Protein AF-A0A5J4XUG1-F1 (afdb_monomer)

Secondary structure (DSSP, 8-state):
--------------------------S------------------PPP-----------------------------------------------HHHHHHHHHTS---TTS--PPPPHHHHHT-TTPEEPTTSS-EE---S-SSSS-PPPHHHHHHHHHHHHHHHHHTTTGGG--HHHHHHHHHHHIIIIIIIIIIIIIIIIIS--S---HHHHHHHHHHHHTTTSS-HHHHHHHHHHHHHSTTSTT-TT-GGG-HHHHHTGGGG-HHHHHHHHTT-GGGHHHHTSHHHHHHHHHHHHHHHHHHHHHHHHHHHHHIIIIIIIHHHHHHHHHHHHHHHHHHSS---S----

Radius of gyration: 30.28 Å; Cα contacts (8 Å, |Δi|>4): 359; chains: 1; bounding box: 123×70×62 Å

Nearest PDB structures (foldseek):
  4zyo-assembly1_A  TM=8.282E-01  e=3.457E-08  Homo sapiens
  6wf2-assembly2_B  TM=8.136E-01  e=9.500E-08  Mus musculus

pLDDT: mean 77.66, std 27.69, range [22.5, 98.81]

Solvent-accessible surface area (backbone atoms only — not comparable to full-atom values): 21446 Å² total; per-residue (Å²): 134,84,82,89,84,88,87,88,88,80,92,86,91,85,90,83,85,86,90,82,89,88,74,87,84,76,95,75,84,82,83,82,80,78,90,76,88,79,84,81,76,85,73,78,86,75,75,82,82,78,80,76,84,76,88,88,77,89,80,91,80,92,81,90,78,92,81,88,81,89,77,90,81,82,87,80,80,93,73,89,74,88,71,76,71,69,77,77,79,68,76,81,66,51,26,54,67,58,49,34,58,65,48,73,76,46,88,72,63,80,82,63,80,56,74,47,46,47,69,69,35,27,68,66,38,92,75,41,42,67,44,86,97,35,86,42,38,15,43,67,84,67,68,90,80,62,99,63,88,76,50,73,66,22,54,49,48,50,52,50,50,52,49,36,58,54,41,35,71,48,40,82,83,46,66,46,72,70,38,52,50,41,19,53,53,45,34,44,45,14,41,48,40,2,39,51,47,19,44,43,37,34,69,47,65,54,76,58,86,70,62,67,72,57,49,51,53,31,41,50,29,21,49,75,42,68,75,52,43,72,65,60,40,28,28,46,51,48,41,29,68,60,19,52,64,23,74,54,16,55,40,21,44,48,42,23,57,61,31,13,40,54,40,35,69,58,33,52,69,65,32,45,63,36,48,55,88,47,73,85,32,60,87,47,71,75,37,69,68,55,49,49,44,58,78,42,43,69,58,54,54,52,47,50,49,51,52,29,34,74,75,50,34,70,40,25,29,26,29,48,36,25,39,29,39,54,52,46,47,52,58,55,22,36,56,44,18,48,62,72,42,50,86,83,81,93,62,93,83,76,103

Structure (mmCIF, N/CA/C/O backbone):
data_AF-A0A5J4XUG1-F1
#
_entry.id   AF-A0A5J4XUG1-F1
#
loop_
_atom_site.group_PDB
_atom_site.id
_atom_site.type_symbol
_atom_site.label_atom_id
_atom_site.label_alt_id
_atom_site.label_comp_id
_atom_site.label_asym_id
_atom_site.label_entity_id
_atom_site.label_seq_id
_atom_site.pdbx_PDB_ins_code
_atom_site.Cartn_x
_atom_site.Cartn_y
_atom_site.Cartn_z
_atom_site.occupancy
_atom_site.B_iso_or_equiv
_atom_site.auth_seq_id
_atom_site.auth_comp_id
_atom_site.auth_asym_id
_atom_site.auth_atom_id
_atom_site.pdbx_PDB_model_num
ATOM 1 N N . MET A 1 1 ? 54.086 -24.904 -27.846 1.00 35.12 1 MET A N 1
ATOM 2 C CA . MET A 1 1 ? 54.558 -25.928 -26.888 1.00 35.12 1 MET A CA 1
ATOM 3 C C . MET A 1 1 ? 53.317 -26.511 -26.214 1.00 35.12 1 MET A C 1
ATOM 5 O O . MET A 1 1 ? 52.685 -25.798 -25.455 1.00 35.12 1 MET A O 1
ATOM 9 N N . ALA A 1 2 ? 52.696 -27.534 -26.816 1.00 26.41 2 ALA A N 1
ATOM 10 C CA . ALA A 1 2 ? 52.826 -28.961 -26.451 1.00 26.41 2 ALA A CA 1
ATOM 11 C C . ALA A 1 2 ? 52.398 -29.204 -24.983 1.00 26.41 2 ALA A C 1
ATOM 13 O O . ALA A 1 2 ? 53.081 -28.754 -24.078 1.00 26.41 2 ALA A O 1
ATOM 14 N N . ALA A 1 3 ? 51.159 -29.626 -24.715 1.00 25.27 3 ALA A N 1
ATOM 15 C CA . ALA A 1 3 ? 50.637 -31.002 -24.762 1.00 25.27 3 ALA A CA 1
ATOM 16 C C . ALA A 1 3 ? 50.892 -31.808 -23.465 1.00 25.27 3 ALA A C 1
ATOM 18 O O . ALA A 1 3 ? 52.029 -32.071 -23.112 1.00 25.27 3 ALA A O 1
ATOM 19 N N . TRP A 1 4 ? 49.776 -32.242 -22.857 1.00 22.50 4 TRP A N 1
ATOM 20 C CA . TRP A 1 4 ? 49.534 -33.546 -22.211 1.00 22.50 4 TRP A CA 1
ATOM 21 C C . TRP A 1 4 ? 50.393 -34.023 -21.021 1.00 22.50 4 TRP A C 1
ATOM 23 O O . TRP A 1 4 ? 51.572 -34.305 -21.173 1.00 22.50 4 TRP A O 1
ATOM 33 N N . ALA A 1 5 ? 49.718 -34.364 -19.912 1.00 27.97 5 ALA A N 1
ATOM 34 C CA . ALA A 1 5 ? 49.893 -35.660 -19.239 1.00 27.97 5 ALA A CA 1
ATOM 35 C C . ALA A 1 5 ? 48.695 -35.986 -18.323 1.00 27.97 5 ALA A C 1
ATOM 37 O O . ALA A 1 5 ? 48.434 -35.308 -17.332 1.00 27.97 5 ALA A O 1
ATOM 38 N N . LYS A 1 6 ? 47.974 -37.056 -18.677 1.00 29.12 6 LYS A N 1
ATOM 39 C CA . LYS A 1 6 ? 47.112 -37.849 -17.790 1.00 29.12 6 LYS A CA 1
ATOM 40 C C . LYS A 1 6 ? 47.989 -38.772 -16.943 1.00 29.12 6 LYS A C 1
ATOM 42 O O . LYS A 1 6 ? 48.894 -39.389 -17.498 1.00 29.12 6 LYS A O 1
ATOM 47 N N . GLN A 1 7 ? 47.592 -39.033 -15.699 1.00 29.16 7 GLN A N 1
ATOM 48 C CA . GLN A 1 7 ? 47.716 -40.380 -15.139 1.00 29.16 7 GLN A CA 1
ATOM 49 C C . GLN A 1 7 ? 46.642 -40.650 -14.081 1.00 29.16 7 GLN A C 1
ATOM 51 O O . GLN A 1 7 ? 46.374 -39.837 -13.202 1.00 29.16 7 GLN A O 1
ATOM 56 N N . SER A 1 8 ? 45.999 -41.804 -14.241 1.00 26.08 8 SER A N 1
ATOM 57 C CA . SER A 1 8 ? 45.045 -42.444 -13.336 1.00 26.08 8 SER A CA 1
ATOM 58 C C . SER A 1 8 ? 45.699 -43.703 -12.768 1.00 26.08 8 SER A C 1
ATOM 60 O O . SER A 1 8 ? 46.534 -44.273 -13.464 1.00 26.08 8 SER A O 1
ATOM 62 N N . LEU A 1 9 ? 45.274 -44.135 -11.572 1.00 26.92 9 LEU A N 1
ATOM 63 C CA . LEU A 1 9 ? 45.248 -45.501 -10.986 1.00 26.92 9 LEU A CA 1
ATOM 64 C C . LEU A 1 9 ? 45.228 -45.334 -9.448 1.00 26.92 9 LEU A C 1
ATOM 66 O O . LEU A 1 9 ? 45.868 -44.420 -8.950 1.00 26.92 9 LEU A O 1
ATOM 70 N N . VAL A 1 10 ? 44.617 -46.140 -8.579 1.00 28.27 10 VAL A N 1
ATOM 71 C CA . VAL A 1 10 ? 43.485 -47.080 -8.559 1.00 28.27 10 VAL A CA 1
ATOM 72 C C . VAL A 1 10 ? 43.281 -47.421 -7.062 1.00 28.27 10 VAL A C 1
ATOM 74 O O . VAL A 1 10 ? 44.250 -47.577 -6.330 1.00 28.27 10 VAL A O 1
ATOM 77 N N . VAL A 1 11 ? 42.012 -47.463 -6.641 1.00 27.72 11 VAL A N 1
ATOM 78 C CA . VAL A 1 11 ? 41.318 -48.241 -5.581 1.00 27.72 11 VAL A CA 1
ATOM 79 C C . VAL A 1 11 ? 42.075 -48.798 -4.353 1.00 27.72 11 VAL A C 1
ATOM 81 O O . VAL A 1 11 ? 42.955 -49.641 -4.473 1.00 27.72 11 VAL A O 1
ATOM 84 N N . GLY A 1 12 ? 41.527 -48.505 -3.160 1.00 26.77 12 GLY A N 1
ATOM 85 C CA . GLY A 1 12 ? 41.647 -49.317 -1.938 1.00 26.77 12 GLY A CA 1
ATOM 86 C C . GLY A 1 12 ? 40.628 -48.901 -0.861 1.00 26.77 12 GLY A C 1
ATOM 87 O O . GLY A 1 12 ? 40.684 -47.785 -0.360 1.00 26.77 12 GLY A O 1
ATOM 88 N N . HIS A 1 13 ? 39.664 -49.775 -0.551 1.00 28.31 13 HIS A N 1
ATOM 89 C CA . HIS A 1 13 ? 38.598 -49.611 0.455 1.00 28.31 13 HIS A CA 1
ATOM 90 C C . HIS A 1 13 ? 39.095 -49.902 1.887 1.00 28.31 13 HIS A C 1
ATOM 92 O O . HIS A 1 13 ? 39.713 -50.941 2.086 1.00 28.31 13 HIS A O 1
ATOM 98 N N . SER A 1 14 ? 38.678 -49.107 2.886 1.00 27.36 14 SER A N 1
ATOM 99 C CA . SER A 1 14 ? 38.123 -49.611 4.165 1.00 27.36 14 SER A CA 1
ATOM 100 C C . SER A 1 14 ? 37.526 -48.484 5.027 1.00 27.36 14 SER A C 1
ATOM 102 O O . SER A 1 14 ? 38.033 -47.369 5.063 1.00 27.36 14 SER A O 1
ATOM 104 N N . SER A 1 15 ? 36.436 -48.817 5.712 1.00 27.33 15 SER A N 1
ATOM 105 C CA . SER A 1 15 ? 35.495 -48.016 6.507 1.00 27.33 15 SER A CA 1
ATOM 106 C C . SER A 1 15 ? 36.054 -47.202 7.689 1.00 27.33 15 SER A C 1
ATOM 108 O O . SER A 1 15 ? 36.812 -47.734 8.493 1.00 27.33 15 SER A O 1
ATOM 110 N N . SER A 1 16 ? 35.512 -46.002 7.943 1.00 27.55 16 SER A N 1
ATOM 111 C CA . SER A 1 16 ? 34.510 -45.742 9.006 1.00 27.55 16 SER A CA 1
ATOM 112 C C . SER A 1 16 ? 34.394 -44.250 9.389 1.00 27.55 16 SER A C 1
ATOM 114 O O . SER A 1 16 ? 35.373 -43.520 9.446 1.00 27.55 16 SER A O 1
ATOM 116 N N . SER A 1 17 ? 33.145 -43.862 9.664 1.00 28.78 17 SER A N 1
ATOM 117 C CA . SER A 1 17 ? 32.630 -42.702 10.410 1.00 28.78 17 SER A CA 1
ATOM 118 C C . SER A 1 17 ? 32.880 -41.256 9.937 1.00 28.78 17 SER A C 1
ATOM 120 O O . SER A 1 17 ? 33.982 -40.726 9.981 1.00 28.78 17 SER A O 1
ATOM 122 N N . ASP A 1 18 ? 31.736 -40.604 9.712 1.00 28.16 18 ASP A N 1
ATOM 123 C CA . ASP A 1 18 ? 31.366 -39.271 10.194 1.00 28.16 18 ASP A CA 1
ATOM 124 C C . ASP A 1 18 ? 31.813 -37.990 9.453 1.00 28.16 18 ASP A C 1
ATOM 126 O O . ASP A 1 18 ? 32.901 -37.456 9.626 1.00 28.16 18 ASP A O 1
ATOM 130 N N . ARG A 1 19 ? 30.771 -37.362 8.874 1.00 27.95 19 ARG A N 1
ATOM 131 C CA . ARG A 1 19 ? 30.412 -35.934 9.013 1.00 27.95 19 ARG A CA 1
ATOM 132 C C . ARG A 1 19 ? 31.009 -34.951 7.989 1.00 27.95 19 ARG A C 1
ATOM 134 O O . ARG A 1 19 ? 32.061 -34.366 8.199 1.00 27.95 19 ARG A O 1
ATOM 141 N N . LYS A 1 20 ? 30.204 -34.611 6.976 1.00 27.64 20 LYS A N 1
ATOM 142 C CA . LYS A 1 20 ? 29.494 -33.317 6.803 1.00 27.64 20 LYS A CA 1
ATOM 143 C C . LYS A 1 20 ? 29.071 -33.163 5.337 1.00 27.64 20 LYS A C 1
ATOM 145 O O . LYS A 1 20 ? 29.888 -33.192 4.428 1.00 27.64 20 LYS A O 1
ATOM 150 N N . SER A 1 21 ? 27.768 -33.020 5.143 1.00 28.08 21 SER A N 1
ATOM 151 C CA . SER A 1 21 ? 27.085 -32.769 3.877 1.00 28.08 21 SER A CA 1
ATOM 152 C C . SER A 1 21 ? 27.237 -31.309 3.439 1.00 28.08 21 SER A C 1
ATOM 154 O O . SER A 1 21 ? 26.825 -30.415 4.179 1.00 28.08 21 SER A O 1
ATOM 156 N N . GLU A 1 22 ? 27.718 -31.074 2.221 1.00 28.19 22 GLU A N 1
ATOM 157 C CA . GLU A 1 22 ? 27.417 -29.858 1.464 1.00 28.19 22 GLU A CA 1
ATOM 158 C C . GLU A 1 22 ? 26.369 -30.206 0.403 1.00 28.19 22 GLU A C 1
ATOM 160 O O . GLU A 1 22 ? 26.617 -30.976 -0.522 1.00 28.19 22 GLU A O 1
ATOM 165 N N . THR A 1 23 ? 25.171 -29.649 0.561 1.00 28.33 23 THR A N 1
ATOM 166 C CA . THR A 1 23 ? 24.103 -29.690 -0.442 1.00 28.33 23 THR A CA 1
ATOM 167 C C . THR A 1 23 ? 23.617 -28.271 -0.677 1.00 28.33 23 THR A C 1
ATOM 169 O O . THR A 1 23 ? 23.204 -27.580 0.255 1.00 28.33 23 THR A O 1
ATOM 172 N N . PHE A 1 24 ? 23.686 -27.867 -1.944 1.00 25.23 24 PHE A N 1
ATOM 173 C CA . PHE A 1 24 ? 23.094 -26.667 -2.525 1.00 25.23 24 PHE A CA 1
ATOM 174 C C . PHE A 1 24 ? 21.647 -26.468 -2.047 1.00 25.23 24 PHE A C 1
ATOM 176 O O . PHE A 1 24 ? 20.798 -27.340 -2.230 1.00 25.23 24 PHE A O 1
ATOM 183 N N . ALA A 1 25 ? 21.359 -25.308 -1.455 1.00 24.55 25 ALA A N 1
ATOM 184 C CA . ALA A 1 25 ? 20.018 -24.935 -1.028 1.00 24.55 25 ALA A CA 1
ATOM 185 C C . ALA A 1 25 ? 19.211 -24.378 -2.212 1.00 24.55 25 ALA A C 1
ATOM 187 O O . ALA A 1 25 ? 19.436 -23.268 -2.691 1.00 24.55 25 ALA A O 1
ATOM 188 N N . THR A 1 26 ? 18.242 -25.164 -2.669 1.00 26.52 26 THR A N 1
ATOM 189 C CA . THR A 1 26 ? 17.121 -24.738 -3.509 1.00 26.52 26 THR A CA 1
ATOM 190 C C . THR A 1 26 ? 16.190 -23.796 -2.734 1.00 26.52 26 THR A C 1
ATOM 192 O O . THR A 1 26 ? 15.816 -24.083 -1.596 1.00 26.52 26 THR A O 1
ATOM 195 N N . PHE A 1 27 ? 15.777 -22.689 -3.358 1.00 28.59 27 PHE A N 1
ATOM 196 C CA . PHE A 1 27 ? 14.758 -21.771 -2.839 1.00 28.59 27 PHE A CA 1
ATOM 197 C C . PHE A 1 27 ? 13.385 -22.459 -2.789 1.00 28.59 27 PHE A C 1
ATOM 199 O O . PHE A 1 27 ? 12.734 -22.645 -3.812 1.00 28.59 27 PHE A O 1
ATOM 206 N N . GLY A 1 28 ? 12.947 -22.830 -1.587 1.00 28.77 28 GLY A N 1
ATOM 207 C CA . GLY A 1 28 ? 11.636 -23.428 -1.339 1.00 28.77 28 GLY A CA 1
ATOM 208 C C . GLY A 1 28 ? 11.508 -23.887 0.110 1.00 28.77 28 GLY A C 1
ATOM 209 O O . GLY A 1 28 ? 11.667 -25.066 0.407 1.00 28.77 28 GLY A O 1
ATOM 210 N N . GLY A 1 29 ? 11.270 -22.952 1.032 1.00 25.91 29 GLY A N 1
ATOM 211 C CA . GLY A 1 29 ? 10.976 -23.292 2.427 1.00 25.91 29 GLY A CA 1
ATOM 212 C C . GLY A 1 29 ? 9.578 -23.920 2.563 1.00 25.91 29 GLY A C 1
ATOM 213 O O . GLY A 1 29 ? 8.645 -23.445 1.912 1.00 25.91 29 GLY A O 1
ATOM 214 N N . PRO A 1 30 ? 9.399 -24.966 3.391 1.00 26.69 30 PRO A N 1
ATOM 215 C CA . PRO A 1 30 ? 8.138 -25.685 3.502 1.00 26.69 30 PRO A CA 1
ATOM 216 C C . PRO A 1 30 ? 7.098 -24.879 4.288 1.00 26.69 30 PRO A C 1
ATOM 218 O O . PRO A 1 30 ? 7.355 -24.384 5.386 1.00 26.69 30 PRO A O 1
ATOM 221 N N . VAL A 1 31 ? 5.882 -24.810 3.745 1.00 34.88 31 VAL A N 1
ATOM 222 C CA . VAL A 1 31 ? 4.690 -24.382 4.480 1.00 34.88 31 VAL A CA 1
ATOM 223 C C . VAL A 1 31 ? 4.386 -25.450 5.529 1.00 34.88 31 VAL A C 1
ATOM 225 O O . VAL A 1 31 ? 3.957 -26.558 5.202 1.00 34.88 31 VAL A O 1
ATOM 228 N N . ALA A 1 32 ? 4.621 -25.130 6.799 1.00 28.56 32 ALA A N 1
ATOM 229 C CA . ALA A 1 32 ? 4.233 -25.984 7.910 1.00 28.56 32 ALA A CA 1
ATOM 230 C C . ALA A 1 32 ? 2.699 -26.110 7.951 1.00 28.56 32 ALA A C 1
ATOM 232 O O . ALA A 1 32 ? 1.989 -25.174 8.320 1.00 28.56 32 ALA A O 1
ATOM 233 N N . ARG A 1 33 ? 2.179 -27.287 7.577 1.00 30.44 33 ARG A N 1
ATOM 234 C CA . ARG A 1 33 ? 0.806 -27.698 7.894 1.00 30.44 33 ARG A CA 1
ATOM 235 C C . ARG A 1 33 ? 0.716 -27.952 9.393 1.00 30.44 33 ARG A C 1
ATOM 237 O O . ARG A 1 33 ? 1.082 -29.023 9.864 1.00 30.44 33 ARG A O 1
ATOM 244 N N . LEU A 1 34 ? 0.176 -26.990 10.129 1.00 29.66 34 LEU A N 1
ATOM 245 C CA . LEU A 1 34 ? -0.466 -27.290 11.402 1.00 29.66 34 LEU A CA 1
ATOM 246 C C . LEU A 1 34 ? -1.826 -27.920 11.089 1.00 29.66 34 LEU A C 1
ATOM 248 O O . LEU A 1 34 ? -2.696 -27.292 10.486 1.00 29.66 34 LEU A O 1
ATOM 252 N N . GLY A 1 35 ? -1.963 -29.202 11.426 1.00 28.53 35 GLY A N 1
ATOM 253 C CA . GLY A 1 35 ? -3.202 -29.950 11.267 1.00 28.53 35 GLY A CA 1
ATOM 254 C C . GLY A 1 35 ? -4.303 -29.383 12.160 1.00 28.53 35 GLY A C 1
ATOM 255 O O . GLY A 1 35 ? -4.164 -29.351 13.379 1.00 28.53 35 GLY A O 1
ATOM 256 N N . LEU A 1 36 ? -5.412 -28.982 11.543 1.00 31.44 36 LEU A N 1
ATOM 257 C CA . LEU A 1 36 ? -6.698 -28.785 12.204 1.00 31.44 36 LEU A CA 1
ATOM 258 C C . LEU A 1 36 ? -7.765 -29.553 11.410 1.00 31.44 36 LEU A C 1
ATOM 260 O O . LEU A 1 36 ? -7.755 -29.490 10.175 1.00 31.44 36 LEU A O 1
ATOM 264 N N . PRO A 1 37 ? -8.657 -30.311 12.073 1.00 34.12 37 PRO A N 1
ATOM 265 C CA . PRO A 1 37 ? -9.628 -31.140 11.383 1.00 34.12 37 PRO A CA 1
ATOM 266 C C . PRO A 1 37 ? -10.898 -30.363 11.006 1.00 34.12 37 PRO A C 1
ATOM 268 O O . PRO A 1 37 ? -11.302 -29.410 11.666 1.00 34.12 37 PRO A O 1
ATOM 271 N N . ASN A 1 38 ? -11.556 -30.914 9.984 1.00 30.77 38 ASN A N 1
ATOM 272 C CA . ASN A 1 38 ? -12.949 -30.754 9.555 1.00 30.77 38 ASN A CA 1
ATOM 273 C C . ASN A 1 38 ? -13.291 -29.709 8.479 1.00 30.77 38 ASN A C 1
ATOM 275 O O . ASN A 1 38 ? -13.536 -28.532 8.722 1.00 30.77 38 ASN A O 1
ATOM 279 N N . ARG A 1 39 ? -13.395 -30.267 7.259 1.00 33.41 39 ARG A N 1
ATOM 280 C CA . ARG A 1 39 ? -14.369 -29.995 6.186 1.00 33.41 39 ARG A CA 1
ATOM 281 C C . ARG A 1 39 ? -15.277 -28.785 6.427 1.00 33.41 39 ARG A C 1
ATOM 283 O O . ARG A 1 39 ? -16.304 -28.879 7.094 1.00 33.41 39 ARG A O 1
ATOM 290 N N . VAL A 1 40 ? -14.962 -27.692 5.740 1.00 35.81 40 VAL A N 1
ATOM 291 C CA . VAL A 1 40 ? -15.929 -26.635 5.444 1.00 35.81 40 VAL A CA 1
ATOM 292 C C . VAL A 1 40 ? -16.957 -27.215 4.474 1.00 35.81 40 VAL A C 1
ATOM 294 O O . VAL A 1 40 ? -16.631 -27.546 3.335 1.00 35.81 40 VAL A O 1
ATOM 297 N N . GLY A 1 41 ? -18.195 -27.375 4.942 1.00 28.89 41 GLY A N 1
ATOM 298 C CA . GLY A 1 41 ? -19.333 -27.675 4.081 1.00 28.89 41 GLY A CA 1
ATOM 299 C C . GLY A 1 41 ? -19.452 -26.612 2.991 1.00 28.89 41 GLY A C 1
ATOM 300 O O . GLY A 1 41 ? -19.412 -25.412 3.273 1.00 28.89 41 GLY A O 1
ATOM 301 N N . SER A 1 42 ? -19.579 -27.057 1.743 1.00 33.12 42 SER A N 1
ATOM 302 C CA . SER A 1 42 ? -19.798 -26.204 0.582 1.00 33.12 42 SER A CA 1
ATOM 303 C C . SER A 1 42 ? -21.101 -25.421 0.753 1.00 33.12 42 SER A C 1
ATOM 305 O O . SER A 1 42 ? -22.186 -25.928 0.466 1.00 33.12 42 SER A O 1
ATOM 307 N N . ARG A 1 43 ? -21.021 -24.172 1.219 1.00 39.97 43 ARG A N 1
ATOM 308 C CA . ARG A 1 43 ? -22.112 -23.221 1.002 1.00 39.97 43 ARG A CA 1
ATOM 309 C C . ARG A 1 43 ? -22.037 -22.783 -0.452 1.00 39.97 43 ARG A C 1
ATOM 311 O O . ARG A 1 43 ? -20.997 -22.311 -0.905 1.00 39.97 43 ARG A O 1
ATOM 318 N N . ALA A 1 44 ? -23.128 -23.013 -1.175 1.00 38.34 44 ALA A N 1
ATOM 319 C CA . ALA A 1 44 ? -23.269 -22.676 -2.579 1.00 38.34 44 ALA A CA 1
ATOM 320 C C . ALA A 1 44 ? -22.885 -21.210 -2.834 1.00 38.34 44 ALA A C 1
ATOM 322 O O . ALA A 1 44 ? -23.336 -20.307 -2.126 1.00 38.34 44 ALA A O 1
ATOM 323 N N . CYS A 1 45 ? -22.064 -20.981 -3.861 1.00 39.81 45 CYS A N 1
ATOM 324 C CA . CYS A 1 45 ? -21.839 -19.656 -4.419 1.00 39.81 45 CYS A CA 1
ATOM 325 C C . CYS A 1 45 ? -23.170 -19.112 -4.928 1.00 39.81 45 CYS A C 1
ATOM 327 O O . CYS A 1 45 ? -23.634 -19.518 -5.991 1.00 39.81 45 CYS A O 1
ATOM 329 N N . GLN A 1 46 ? -23.793 -18.200 -4.186 1.00 35.44 46 GLN A N 1
ATOM 330 C CA . GLN A 1 46 ? -24.882 -17.424 -4.754 1.00 35.44 46 GLN A CA 1
ATOM 331 C C . GLN A 1 46 ? -24.282 -16.389 -5.715 1.00 35.44 46 GLN A C 1
ATOM 333 O O . GLN A 1 46 ? -23.445 -15.586 -5.288 1.00 35.44 46 GLN A O 1
ATOM 338 N N . PRO A 1 47 ? -24.656 -16.398 -7.006 1.00 35.06 47 PRO A N 1
ATOM 339 C CA . PRO A 1 47 ? -24.296 -15.314 -7.903 1.00 35.06 47 PRO A CA 1
ATOM 340 C C . PRO A 1 47 ? -24.925 -14.018 -7.383 1.00 35.06 47 PRO A C 1
ATOM 342 O O . PRO A 1 47 ? -26.053 -14.015 -6.889 1.00 35.06 47 PRO A O 1
ATOM 345 N N . SER A 1 48 ? -24.183 -12.916 -7.480 1.00 40.47 48 SER A N 1
ATOM 346 C CA . SER A 1 48 ? -24.681 -11.589 -7.132 1.00 40.47 48 SER A CA 1
ATOM 347 C C . SER A 1 48 ? -25.980 -11.308 -7.892 1.00 40.47 48 SER A C 1
ATOM 349 O O . SER A 1 48 ? -26.015 -11.339 -9.125 1.00 40.47 48 SER A O 1
ATOM 351 N N . LEU A 1 49 ? -27.065 -11.054 -7.155 1.00 32.69 49 LEU A N 1
ATOM 352 C CA . LEU A 1 49 ? -28.324 -10.604 -7.739 1.00 32.69 49 LEU A CA 1
ATOM 353 C C . LEU A 1 49 ? -28.050 -9.309 -8.516 1.00 32.69 49 LEU A C 1
ATOM 355 O O . LEU A 1 49 ? -27.748 -8.268 -7.931 1.00 32.69 49 LEU A O 1
ATOM 359 N N . ARG A 1 50 ? -28.151 -9.368 -9.848 1.00 36.06 50 ARG A N 1
ATOM 360 C CA . ARG A 1 50 ? -28.248 -8.172 -10.686 1.00 36.06 50 ARG A CA 1
ATOM 361 C C . ARG A 1 50 ? -29.584 -7.505 -10.373 1.00 36.06 50 ARG A C 1
ATOM 363 O O . ARG A 1 50 ? -30.620 -7.955 -10.857 1.00 36.06 50 ARG A O 1
ATOM 370 N N . LEU A 1 51 ? -29.567 -6.432 -9.589 1.00 29.52 51 LEU A N 1
ATOM 371 C CA . LEU A 1 51 ? -30.690 -5.502 -9.523 1.00 29.52 51 LEU A CA 1
ATOM 372 C C . LEU A 1 51 ? -30.830 -4.845 -10.904 1.00 29.52 51 LEU A C 1
ATOM 374 O O . LEU A 1 51 ? -30.038 -3.983 -11.281 1.00 29.52 51 LEU A O 1
ATOM 378 N N . LYS A 1 52 ? -31.808 -5.304 -11.692 1.00 28.34 52 LYS A N 1
ATOM 379 C CA . LYS A 1 52 ? -32.290 -4.563 -12.860 1.00 28.34 52 LYS A CA 1
ATOM 380 C C . LYS A 1 52 ? -32.987 -3.312 -12.333 1.00 28.34 52 LYS A C 1
ATOM 382 O O . LYS A 1 52 ? -34.027 -3.416 -11.691 1.00 28.34 52 LYS A O 1
ATOM 387 N N . VAL A 1 53 ? -32.401 -2.149 -12.594 1.00 31.22 53 VAL A N 1
ATOM 388 C CA . VAL A 1 53 ? -33.077 -0.860 -12.434 1.00 31.22 53 VAL A CA 1
ATOM 389 C C . VAL A 1 53 ? -34.221 -0.840 -13.447 1.00 31.22 53 VAL A C 1
ATOM 391 O O . VAL A 1 53 ? -33.976 -0.886 -14.650 1.00 31.22 53 VAL A O 1
ATOM 394 N N . ALA A 1 54 ? -35.460 -0.873 -12.961 1.00 30.45 54 ALA A N 1
ATOM 395 C CA . ALA A 1 54 ? -36.639 -0.672 -13.788 1.00 30.45 54 ALA A CA 1
ATOM 396 C C . ALA A 1 54 ? -36.869 0.835 -13.961 1.00 30.45 54 ALA A C 1
ATOM 398 O O . ALA A 1 54 ? -36.914 1.578 -12.980 1.00 30.45 54 ALA A O 1
ATOM 399 N N . ASP A 1 55 ? -36.989 1.255 -15.218 1.00 30.95 55 ASP A N 1
ATOM 400 C CA . ASP A 1 55 ? -37.389 2.594 -15.643 1.00 30.95 55 ASP A CA 1
ATOM 401 C C . ASP A 1 55 ? -38.739 2.986 -15.026 1.00 30.95 55 ASP A C 1
ATOM 403 O O . ASP A 1 55 ? -39.746 2.306 -15.223 1.00 30.95 55 ASP A O 1
ATOM 407 N N . LEU A 1 56 ? -38.779 4.126 -14.334 1.00 31.31 56 LEU A N 1
ATOM 408 C CA . LEU A 1 56 ? -40.015 4.827 -13.992 1.00 31.31 56 LEU A CA 1
ATOM 409 C C . LEU A 1 56 ? -40.035 6.163 -14.737 1.00 31.31 56 LEU A C 1
ATOM 411 O O . LEU A 1 56 ? -39.472 7.162 -14.289 1.00 31.31 56 LEU A O 1
ATOM 415 N N . ARG A 1 57 ? -40.717 6.180 -15.885 1.00 29.47 57 ARG A N 1
ATOM 416 C CA . ARG A 1 57 ? -41.201 7.401 -16.538 1.00 29.47 57 ARG A CA 1
ATOM 417 C C . ARG A 1 57 ? -42.697 7.280 -16.817 1.00 29.47 57 ARG A C 1
ATOM 419 O O . ARG A 1 57 ? -43.130 6.318 -17.440 1.00 29.47 57 ARG A O 1
ATOM 426 N N . THR A 1 58 ? -43.419 8.345 -16.446 1.00 30.61 58 THR A N 1
ATOM 427 C CA . THR A 1 58 ? -44.824 8.694 -16.774 1.00 30.61 58 THR A CA 1
ATOM 428 C C . THR A 1 58 ? -45.889 7.793 -16.121 1.00 30.61 58 THR A C 1
ATOM 430 O O . THR A 1 58 ? -45.692 6.599 -15.993 1.00 30.61 58 THR A O 1
ATOM 433 N N . CYS A 1 59 ? -47.028 8.267 -15.606 1.00 26.81 59 CYS A N 1
ATOM 434 C CA . CYS A 1 59 ? -47.896 9.355 -16.045 1.00 26.81 59 CYS A CA 1
ATOM 435 C C . CYS A 1 59 ? -48.767 9.858 -14.870 1.00 26.81 59 CYS A C 1
ATOM 437 O O . CYS A 1 59 ? -49.077 9.099 -13.952 1.00 26.81 59 CYS A O 1
ATOM 439 N N . GLY A 1 60 ? -49.170 11.130 -14.898 1.00 31.16 60 GLY A N 1
ATOM 440 C CA . GLY A 1 60 ? -50.081 11.709 -13.911 1.00 31.16 60 GLY A CA 1
ATOM 441 C C . GLY A 1 60 ? -51.538 11.294 -14.126 1.00 31.16 60 GLY A C 1
ATOM 442 O O . GLY A 1 60 ? -51.982 11.140 -15.258 1.00 31.16 60 GLY A O 1
ATOM 443 N N . ALA A 1 61 ? -52.302 11.199 -13.038 1.00 30.38 61 ALA A N 1
ATOM 444 C CA . ALA A 1 61 ? -53.751 11.364 -13.063 1.00 30.38 61 ALA A CA 1
ATOM 445 C C . ALA A 1 61 ? -54.250 11.801 -11.681 1.00 30.38 61 ALA A C 1
ATOM 447 O O . ALA A 1 61 ? -54.022 11.156 -10.661 1.00 30.38 61 ALA A O 1
ATOM 448 N N . ARG A 1 62 ? -54.923 12.948 -11.682 1.00 32.50 62 ARG A N 1
ATOM 449 C CA . ARG A 1 62 ? -55.614 13.582 -10.564 1.00 32.50 62 ARG A CA 1
ATOM 450 C C . ARG A 1 62 ? -57.005 12.945 -10.471 1.00 32.50 62 ARG A C 1
ATOM 452 O O . ARG A 1 62 ? -57.754 13.033 -11.437 1.00 32.50 62 ARG A O 1
ATOM 459 N N . VAL A 1 63 ? -57.369 12.350 -9.334 1.00 33.31 63 VAL A N 1
ATOM 460 C CA . VAL A 1 63 ? -58.767 11.991 -9.035 1.00 33.31 63 VAL A CA 1
ATOM 461 C C . VAL A 1 63 ? -59.123 12.502 -7.645 1.00 33.31 63 VAL A C 1
ATOM 463 O O . VAL A 1 63 ? -58.605 12.059 -6.626 1.00 33.31 63 VAL A O 1
ATOM 466 N N . THR A 1 64 ? -60.009 13.487 -7.643 1.00 34.78 64 THR A N 1
ATOM 467 C CA . THR A 1 64 ? -60.710 14.048 -6.496 1.00 34.78 64 THR A CA 1
ATOM 468 C C . THR A 1 64 ? -61.811 13.096 -6.038 1.00 34.78 64 THR A C 1
ATOM 470 O O . THR A 1 64 ? -62.667 12.733 -6.837 1.00 34.78 64 THR A O 1
ATOM 473 N N . ARG A 1 65 ? -61.886 12.784 -4.739 1.00 28.72 65 ARG A N 1
ATOM 474 C CA . ARG A 1 65 ? -63.164 12.488 -4.067 1.00 28.72 65 ARG A CA 1
ATOM 475 C C . ARG A 1 65 ? -63.132 12.984 -2.622 1.00 28.72 65 ARG A C 1
ATOM 477 O O . ARG A 1 65 ? -62.407 12.463 -1.785 1.00 28.72 65 ARG A O 1
ATOM 484 N N . ARG A 1 66 ? -63.945 14.013 -2.365 1.00 30.25 66 ARG A N 1
ATOM 485 C CA . ARG A 1 66 ? -64.415 14.416 -1.035 1.00 30.25 66 ARG A CA 1
ATOM 486 C C . ARG A 1 66 ? -65.340 13.327 -0.496 1.00 30.25 66 ARG A C 1
ATOM 488 O O . ARG A 1 66 ? -66.288 12.963 -1.184 1.00 30.25 66 ARG A O 1
ATOM 495 N N . VAL A 1 67 ? -65.145 12.938 0.758 1.00 32.25 67 VAL A N 1
ATOM 496 C CA . VAL A 1 67 ? -66.242 12.523 1.637 1.00 32.25 67 VAL A CA 1
ATOM 497 C C . VAL A 1 67 ? -66.070 13.294 2.939 1.00 32.25 67 VAL A C 1
ATOM 499 O O . VAL A 1 67 ? -65.029 13.233 3.584 1.00 32.25 67 VAL A O 1
ATOM 502 N N . SER A 1 68 ? -67.084 14.096 3.243 1.00 31.02 68 SER A N 1
ATOM 503 C CA . SER A 1 68 ? -67.224 14.884 4.460 1.00 31.02 68 SER A CA 1
ATOM 504 C C . SER A 1 68 ? -67.964 14.034 5.484 1.00 31.02 68 SER A C 1
ATOM 506 O O . SER A 1 68 ? -69.005 13.481 5.143 1.00 31.02 68 SER A O 1
ATOM 508 N N . LEU A 1 69 ? -67.476 13.966 6.721 1.00 33.56 69 LEU A N 1
ATOM 509 C CA . LEU A 1 69 ? -68.282 13.578 7.878 1.00 33.56 69 LEU A CA 1
ATOM 510 C C . LEU A 1 69 ? -67.748 14.307 9.111 1.00 33.56 69 LEU A C 1
ATOM 512 O O . LEU A 1 69 ? -66.720 13.973 9.690 1.00 33.56 69 LEU A O 1
ATOM 516 N N . THR A 1 70 ? -68.465 15.369 9.447 1.00 35.06 70 THR A N 1
ATOM 517 C CA . THR A 1 70 ? -68.358 16.164 10.663 1.00 35.06 70 THR A CA 1
ATOM 518 C C . THR A 1 70 ? -68.892 15.350 11.839 1.00 35.06 70 THR A C 1
ATOM 520 O O . THR A 1 70 ? -70.032 14.888 11.800 1.00 35.06 70 THR A O 1
ATOM 523 N N . ARG A 1 71 ? -68.123 15.243 12.925 1.00 31.05 71 ARG A N 1
ATOM 524 C CA . ARG A 1 71 ? -68.683 15.060 14.270 1.00 31.05 71 ARG A CA 1
ATOM 525 C C . ARG A 1 71 ? -67.728 15.658 15.300 1.00 31.05 71 ARG A C 1
ATOM 527 O O . ARG A 1 71 ? -66.625 15.165 15.496 1.00 31.05 71 ARG A O 1
ATOM 534 N N . ALA A 1 72 ? -68.153 16.768 15.894 1.00 41.56 72 ALA A N 1
ATOM 535 C CA . ALA A 1 72 ? -67.534 17.375 17.064 1.00 41.56 72 ALA A CA 1
ATOM 536 C C . ALA A 1 72 ? -67.780 16.495 18.298 1.00 41.56 72 ALA A C 1
ATOM 538 O O . ALA A 1 72 ? -68.864 15.925 18.378 1.00 41.56 72 ALA A O 1
ATOM 539 N N . ILE A 1 73 ? -66.826 16.439 19.237 1.00 33.28 73 ILE A N 1
ATOM 540 C CA . ILE A 1 73 ? -67.030 16.311 20.694 1.00 33.28 73 ILE A CA 1
ATOM 541 C C . ILE A 1 73 ? -65.707 16.679 21.406 1.00 33.28 73 ILE A C 1
ATOM 543 O O . ILE A 1 73 ? -64.666 16.099 21.124 1.00 33.28 73 ILE A O 1
ATOM 547 N N . ALA A 1 74 ? -65.824 17.684 22.282 1.00 31.08 74 ALA A N 1
ATOM 548 C CA . ALA A 1 74 ? -65.084 18.020 23.506 1.00 31.08 74 ALA A CA 1
ATOM 549 C C . ALA A 1 74 ? -63.561 17.781 23.620 1.00 31.08 74 ALA A C 1
ATOM 551 O O . ALA A 1 74 ? -63.065 16.659 23.593 1.00 31.08 74 ALA A O 1
ATOM 552 N N . ALA A 1 75 ? -62.848 18.872 23.916 1.00 40.81 75 ALA A N 1
ATOM 553 C CA . ALA A 1 75 ? -61.522 18.854 24.527 1.00 40.81 75 ALA A CA 1
ATOM 554 C C . ALA A 1 75 ? -61.600 18.361 25.985 1.00 40.81 75 ALA A C 1
ATOM 556 O O . ALA A 1 75 ? -62.497 18.812 26.702 1.00 40.81 75 ALA A O 1
ATOM 557 N N . PRO A 1 76 ? -60.658 17.527 26.457 1.00 36.16 76 PRO A N 1
ATOM 558 C CA . PRO A 1 76 ? -60.408 17.375 27.876 1.00 36.16 76 PRO A CA 1
ATOM 559 C C . PRO A 1 76 ? -59.201 18.206 28.329 1.00 36.16 76 PRO A C 1
ATOM 561 O O . PRO A 1 76 ? -58.183 18.323 27.647 1.00 36.16 76 PRO A O 1
ATOM 564 N N . GLU A 1 77 ? -59.408 18.792 29.502 1.00 31.00 77 GLU A N 1
ATOM 565 C CA . GLU A 1 77 ? -58.493 19.432 30.439 1.00 31.00 77 GLU A CA 1
ATOM 566 C C . GLU A 1 77 ? -57.023 19.002 30.411 1.00 31.00 77 GLU A C 1
ATOM 568 O O . GLU A 1 77 ? -56.662 17.828 30.363 1.00 31.00 77 GLU A O 1
ATOM 573 N N . VAL A 1 78 ? -56.182 20.023 30.575 1.00 42.28 78 VAL A N 1
ATOM 574 C CA . VAL A 1 78 ? -54.773 19.943 30.948 1.00 42.28 78 VAL A CA 1
ATOM 575 C C . VAL A 1 78 ? -54.672 19.366 32.362 1.00 42.28 78 VAL A C 1
ATOM 577 O O . VAL A 1 78 ? -54.859 20.080 33.344 1.00 42.28 78 VAL A O 1
ATOM 580 N N . LEU A 1 79 ? -54.354 18.077 32.465 1.00 32.47 79 LEU A N 1
ATOM 581 C CA . LEU A 1 79 ? -53.845 17.461 33.687 1.00 32.47 79 LEU A CA 1
ATOM 582 C C . LEU A 1 79 ? -52.328 17.339 33.554 1.00 32.47 79 LEU A C 1
ATOM 584 O O . LEU A 1 79 ? -51.808 16.711 32.633 1.00 32.47 79 LEU A O 1
ATOM 588 N N . GLY A 1 80 ? -51.631 18.047 34.439 1.00 43.81 80 GLY A N 1
ATOM 589 C CA . GLY A 1 80 ? -50.183 18.043 34.511 1.00 43.81 80 GLY A CA 1
ATOM 590 C C . GLY A 1 80 ? -49.674 16.695 34.993 1.00 43.81 80 GLY A C 1
ATOM 591 O O . GLY A 1 80 ? -49.820 16.375 36.166 1.00 43.81 80 GLY A O 1
ATOM 592 N N . ASP A 1 81 ? -49.003 15.973 34.105 1.00 31.89 81 ASP A N 1
ATOM 593 C CA . ASP A 1 81 ? -48.096 14.901 34.481 1.00 31.89 81 ASP A CA 1
ATOM 594 C C . ASP A 1 81 ? -46.667 15.395 34.274 1.00 31.89 81 ASP A C 1
ATOM 596 O O . ASP A 1 81 ? -46.113 15.400 33.172 1.00 31.89 81 ASP A O 1
ATOM 600 N N . THR A 1 82 ? -46.046 15.817 35.375 1.00 37.78 82 THR A N 1
ATOM 601 C CA . THR A 1 82 ? -44.592 15.880 35.508 1.00 37.78 82 THR A CA 1
ATOM 602 C C . THR A 1 82 ? -44.044 14.454 35.496 1.00 37.78 82 THR A C 1
ATOM 604 O O . THR A 1 82 ? -43.613 13.923 36.519 1.00 37.78 82 THR A O 1
ATOM 607 N N . ALA A 1 83 ? -44.066 13.810 34.332 1.00 34.72 83 ALA A N 1
ATOM 608 C CA . ALA A 1 83 ? -43.237 12.649 34.080 1.00 34.72 83 ALA A CA 1
ATOM 609 C C . ALA A 1 83 ? -41.806 13.166 33.916 1.00 34.72 83 ALA A C 1
ATOM 611 O O . ALA A 1 83 ? -41.387 13.582 32.836 1.00 34.72 83 ALA A O 1
ATOM 612 N N . PHE A 1 84 ? -41.073 13.190 35.028 1.00 36.00 84 PHE A N 1
ATOM 613 C CA . PHE A 1 84 ? -39.622 13.290 35.035 1.00 36.00 84 PHE A CA 1
ATOM 614 C C . PHE A 1 84 ? -39.115 12.099 34.213 1.00 36.00 84 PHE A C 1
ATOM 616 O O . PHE A 1 84 ? -39.014 10.980 34.715 1.00 36.00 84 PHE A O 1
ATOM 623 N N . GLN A 1 85 ? -38.899 12.306 32.912 1.00 34.06 85 GLN A N 1
ATOM 624 C CA . GLN A 1 85 ? -38.181 11.350 32.087 1.00 34.06 85 GLN A CA 1
ATOM 625 C C . GLN A 1 85 ? -36.829 11.174 32.768 1.00 34.06 85 GLN A C 1
ATOM 627 O O . GLN A 1 85 ? -36.030 12.112 32.823 1.00 34.06 85 GLN A O 1
ATOM 632 N N . SER A 1 86 ? -36.594 9.990 33.343 1.00 35.09 86 SER A N 1
ATOM 633 C CA . SER A 1 86 ? -35.240 9.628 33.734 1.00 35.09 86 SER A CA 1
ATOM 634 C C . SER A 1 86 ? -34.375 9.832 32.491 1.00 35.09 86 SER A C 1
ATOM 636 O O . SER A 1 86 ? -34.828 9.500 31.386 1.00 35.09 86 SER A O 1
ATOM 638 N N . PRO A 1 87 ? -33.163 10.395 32.612 1.00 38.06 87 PRO A N 1
ATOM 639 C CA . PRO A 1 87 ? -32.278 10.461 31.466 1.00 38.06 87 PRO A CA 1
ATOM 640 C C . PRO A 1 87 ? -32.158 9.031 30.942 1.00 38.06 87 PRO A C 1
ATOM 642 O O . PRO A 1 87 ? -31.851 8.127 31.722 1.00 38.06 87 PRO A O 1
ATOM 645 N N . CYS A 1 88 ? -32.467 8.796 29.664 1.00 38.94 88 CYS A N 1
ATOM 646 C CA . CYS A 1 88 ? -32.013 7.578 29.011 1.00 38.94 88 CYS A CA 1
ATOM 647 C C . CYS A 1 88 ? -30.514 7.517 29.279 1.00 38.94 88 CYS A C 1
ATOM 649 O O . CYS A 1 88 ? -29.782 8.384 28.800 1.00 38.94 88 CYS A O 1
ATOM 651 N N . GLU A 1 89 ? -30.094 6.565 30.109 1.00 40.31 89 GLU A N 1
ATOM 652 C CA . GLU A 1 89 ? -28.703 6.323 30.444 1.00 40.31 89 GLU A CA 1
ATOM 653 C C . GLU A 1 89 ? -28.002 6.043 29.111 1.00 40.31 89 GLU A C 1
ATOM 655 O O . GLU A 1 89 ? -28.146 4.974 28.516 1.00 40.31 89 GLU A O 1
ATOM 660 N N . GLN A 1 90 ? -27.370 7.076 28.546 1.00 46.00 90 GLN A N 1
ATOM 661 C CA . GLN A 1 90 ? -26.593 6.930 27.327 1.00 46.00 90 GLN A CA 1
ATOM 662 C C . GLN A 1 90 ? -25.528 5.885 27.655 1.00 46.00 90 GLN A C 1
ATOM 664 O O . GLN A 1 90 ? -24.852 6.051 28.676 1.00 46.00 90 GLN A O 1
ATOM 669 N N . PRO A 1 91 ? -25.383 4.808 26.858 1.00 57.03 91 PRO A N 1
ATOM 670 C CA . PRO A 1 91 ? -24.370 3.800 27.120 1.00 57.03 91 PRO A CA 1
ATOM 671 C C . PRO A 1 91 ? -23.037 4.511 27.323 1.00 57.03 91 PRO A C 1
ATOM 673 O O . PRO A 1 91 ? -22.614 5.272 26.450 1.00 57.03 91 PRO A O 1
ATOM 676 N N . GLN A 1 92 ? -22.417 4.328 28.489 1.00 61.28 92 GLN A N 1
ATOM 677 C CA . GLN A 1 92 ? -21.180 5.019 28.825 1.00 61.28 92 GLN A CA 1
ATOM 678 C C . GLN A 1 92 ? -20.156 4.745 27.721 1.00 61.28 92 GLN A C 1
ATOM 680 O O . GLN A 1 92 ? -19.743 3.603 27.505 1.00 61.28 92 GLN A O 1
ATO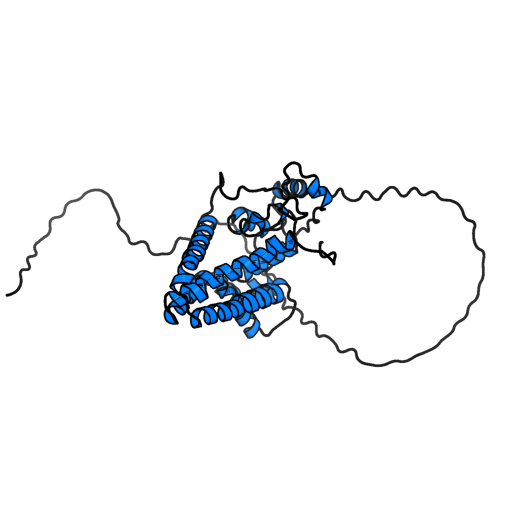M 685 N N . GLN A 1 93 ? -19.807 5.787 26.966 1.00 76.56 93 GLN A N 1
ATOM 686 C CA . GLN A 1 93 ? -18.993 5.636 25.770 1.00 76.56 93 GLN A CA 1
ATOM 687 C C . GLN A 1 93 ? -17.556 5.343 26.192 1.00 76.56 93 GLN A C 1
ATOM 689 O O . GLN A 1 93 ? -16.818 6.231 26.614 1.00 76.56 93 GLN A O 1
ATOM 694 N N . LEU A 1 94 ? -17.196 4.062 26.135 1.00 87.38 94 LEU A N 1
ATOM 695 C CA . LEU A 1 94 ? -15.882 3.576 26.529 1.00 87.38 94 LEU A CA 1
ATOM 696 C C . LEU A 1 94 ? -14.791 4.222 25.675 1.00 87.38 94 LEU A C 1
ATOM 698 O O . LEU A 1 94 ? -14.936 4.359 24.455 1.00 87.38 94 LEU A O 1
ATOM 702 N N . SER A 1 95 ? -13.678 4.552 26.322 1.00 90.56 95 SER A N 1
ATOM 703 C CA . SER A 1 95 ? -12.467 5.002 25.645 1.00 90.56 95 SER A CA 1
ATOM 704 C C . SER A 1 95 ? -11.838 3.864 24.828 1.00 90.56 95 SER A C 1
ATOM 706 O O . SER A 1 95 ? -12.143 2.681 25.030 1.00 90.56 95 SER A O 1
ATOM 708 N N . TYR A 1 96 ? -10.931 4.188 23.905 1.00 93.06 96 TYR A N 1
ATOM 709 C CA . TYR A 1 96 ? -10.294 3.183 23.050 1.00 93.06 96 TYR A CA 1
ATOM 710 C C . TYR A 1 96 ? -9.532 2.136 23.857 1.00 93.06 96 TYR A C 1
ATOM 712 O O . TYR A 1 96 ? -9.645 0.944 23.576 1.00 93.06 96 TYR A O 1
ATOM 720 N N . SER A 1 97 ? -8.796 2.544 24.894 1.00 92.50 97 SER A N 1
ATOM 721 C CA . SER A 1 97 ? -8.080 1.607 25.762 1.00 92.50 97 SER A CA 1
ATOM 722 C C . SER A 1 97 ? -9.030 0.673 26.496 1.00 92.50 97 SER A C 1
ATOM 724 O O . SER A 1 97 ? -8.764 -0.525 26.566 1.00 92.50 97 SER A O 1
ATOM 726 N N . GLN A 1 98 ? -10.144 1.190 27.018 1.00 91.94 98 GLN A N 1
ATOM 727 C CA . GLN A 1 98 ? -11.138 0.376 27.716 1.00 91.94 98 GLN A CA 1
ATOM 728 C C . GLN A 1 98 ? -11.756 -0.664 26.778 1.00 91.94 98 GLN A C 1
ATOM 730 O O . GLN A 1 98 ? -11.793 -1.849 27.117 1.00 91.94 98 GLN A O 1
ATOM 735 N N . GLN A 1 99 ? -12.164 -0.244 25.575 1.00 93.25 99 GLN A N 1
ATOM 736 C CA . GLN A 1 99 ? -12.665 -1.159 24.550 1.00 93.25 99 GLN A CA 1
ATOM 737 C C . GLN A 1 99 ? -11.603 -2.199 24.162 1.00 93.25 99 GLN A C 1
ATOM 739 O O . GLN A 1 99 ? -11.899 -3.392 24.098 1.00 93.25 99 GLN A O 1
ATOM 744 N N . TYR A 1 100 ? -10.351 -1.773 23.965 1.00 93.88 100 TYR A N 1
ATOM 745 C CA . TYR A 1 100 ? -9.232 -2.654 23.633 1.00 93.88 100 TYR A CA 1
ATOM 746 C C . TYR A 1 100 ? -9.037 -3.730 24.708 1.00 93.88 100 TYR A C 1
ATOM 748 O O . TYR A 1 100 ? -9.001 -4.920 24.402 1.00 93.88 100 TYR A O 1
ATOM 756 N N . HIS A 1 101 ? -8.969 -3.342 25.983 1.00 92.19 101 HIS A N 1
ATOM 757 C CA . HIS A 1 101 ? -8.787 -4.299 27.073 1.00 92.19 101 HIS A CA 1
ATOM 758 C C . HIS A 1 101 ? -9.950 -5.291 27.176 1.00 92.19 101 HIS A C 1
ATOM 760 O O . HIS A 1 101 ? -9.706 -6.472 27.399 1.00 92.19 101 HIS A O 1
ATOM 766 N N . GLN A 1 102 ? -11.194 -4.856 26.960 1.00 92.88 102 GLN A N 1
ATOM 767 C CA . GLN A 1 102 ? -12.351 -5.757 26.978 1.00 92.88 102 GLN A CA 1
ATOM 768 C C . GLN A 1 102 ? -12.351 -6.751 25.807 1.00 92.88 102 GLN A C 1
ATOM 770 O O . GLN A 1 102 ? -12.680 -7.924 25.995 1.00 92.88 102 GLN A O 1
ATOM 775 N N . LEU A 1 103 ? -11.984 -6.296 24.605 1.00 93.31 103 LEU A N 1
ATOM 776 C CA . LEU A 1 103 ? -12.009 -7.113 23.390 1.00 93.31 103 LEU A CA 1
ATOM 777 C C . LEU A 1 103 ? -10.874 -8.142 23.369 1.00 93.31 103 LEU A C 1
ATOM 779 O O . LEU A 1 103 ? -11.120 -9.324 23.143 1.00 93.31 103 LEU A O 1
ATOM 783 N N . PHE A 1 104 ? -9.642 -7.718 23.657 1.00 93.00 104 PHE A N 1
ATOM 784 C CA . PHE A 1 104 ? -8.444 -8.555 23.501 1.00 93.00 104 PHE A CA 1
ATOM 785 C C . PHE A 1 104 ? -8.201 -9.539 24.662 1.00 93.00 104 PHE A C 1
ATOM 787 O O . PHE A 1 104 ? -7.250 -10.317 24.619 1.00 93.00 104 PHE A O 1
ATOM 794 N N . GLN A 1 105 ? -9.065 -9.555 25.683 1.00 91.88 105 GLN A N 1
ATOM 795 C CA . GLN A 1 105 ? -9.073 -10.590 26.729 1.00 91.88 105 GLN A CA 1
ATOM 796 C C . GLN A 1 105 ? -9.704 -11.915 26.269 1.00 91.88 105 GLN A C 1
ATOM 798 O O . GLN A 1 105 ? -9.570 -12.931 26.951 1.00 91.88 105 GLN A O 1
ATOM 803 N N . LYS A 1 106 ? -10.422 -11.915 25.142 1.00 90.88 106 LYS A N 1
ATOM 804 C CA . LYS A 1 106 ? -11.162 -13.070 24.617 1.00 90.88 106 LYS A CA 1
ATOM 805 C C . LYS A 1 106 ? -10.830 -13.271 23.133 1.00 90.88 106 LYS A C 1
ATOM 807 O O . LYS A 1 106 ? -10.301 -12.358 22.500 1.00 90.88 106 LYS A O 1
ATOM 812 N N . PRO A 1 107 ? -11.131 -14.446 22.548 1.00 89.19 107 PRO A N 1
ATOM 813 C CA . PRO A 1 107 ? -11.067 -14.609 21.099 1.00 89.19 107 PRO A CA 1
ATOM 814 C C . PRO A 1 107 ? -11.907 -13.533 20.398 1.00 89.19 107 PRO A C 1
ATOM 816 O O . PRO A 1 107 ? -13.069 -13.328 20.750 1.00 89.19 107 PRO A O 1
ATOM 819 N N . LEU A 1 108 ? -11.308 -12.841 19.426 1.00 90.62 108 LEU A N 1
ATOM 820 C CA . LEU A 1 108 ? -11.954 -11.727 18.737 1.00 90.62 108 LEU A CA 1
ATOM 821 C C . LEU A 1 108 ? -13.067 -12.228 17.811 1.00 90.62 108 LEU A C 1
ATOM 823 O O . LEU A 1 108 ? -12.832 -13.064 16.938 1.00 90.62 108 LEU A O 1
ATOM 827 N N . ASP A 1 109 ? -14.262 -11.660 17.959 1.00 89.50 109 ASP A N 1
ATOM 828 C CA . ASP A 1 109 ? -15.329 -11.771 16.966 1.00 89.50 109 ASP A CA 1
ATOM 829 C C . ASP A 1 109 ? -15.267 -10.566 16.023 1.00 89.50 109 ASP A C 1
ATOM 831 O O . ASP A 1 109 ? -15.867 -9.520 16.269 1.00 89.50 109 ASP A O 1
ATOM 835 N N . THR A 1 110 ? -14.528 -10.717 14.924 1.00 87.69 110 THR A N 1
ATOM 836 C CA . THR A 1 110 ? -14.294 -9.638 13.951 1.00 87.69 110 THR A CA 1
ATOM 837 C C . THR A 1 110 ? -15.545 -9.242 13.164 1.00 87.69 110 THR A C 1
ATOM 839 O O . THR A 1 110 ? -15.497 -8.289 12.390 1.00 87.69 110 THR A O 1
ATOM 842 N N . LYS A 1 111 ? -16.676 -9.942 13.324 1.00 87.75 111 LYS A N 1
ATOM 843 C CA . LYS A 1 111 ? -17.947 -9.588 12.668 1.00 87.75 111 LYS A CA 1
ATOM 844 C C . LYS A 1 111 ? -18.827 -8.697 13.537 1.00 87.75 111 LYS A C 1
ATOM 846 O O . LYS A 1 111 ? -19.731 -8.051 13.010 1.00 87.75 111 LYS A O 1
ATOM 851 N N . LYS A 1 112 ? -18.587 -8.671 14.849 1.00 88.94 112 LYS A N 1
ATOM 852 C CA . LYS A 1 112 ? -19.361 -7.863 15.785 1.00 88.94 112 LYS A CA 1
ATOM 853 C C . LYS A 1 112 ? -18.948 -6.400 15.670 1.00 88.94 112 LYS A C 1
ATOM 855 O O . LYS A 1 112 ? -17.799 -6.074 15.938 1.00 88.94 112 LYS A O 1
ATOM 860 N N . ILE A 1 113 ? -19.894 -5.534 15.313 1.00 89.75 113 ILE A N 1
ATOM 861 C CA . ILE A 1 113 ? -19.678 -4.083 15.236 1.00 89.75 113 ILE A CA 1
ATOM 862 C C . ILE A 1 113 ? -19.315 -3.545 16.624 1.00 89.75 113 ILE A C 1
ATOM 864 O O . ILE A 1 113 ? -19.966 -3.876 17.621 1.00 89.75 113 ILE A O 1
ATOM 868 N N . VAL A 1 114 ? -18.273 -2.718 16.668 1.00 90.25 114 VAL A N 1
ATOM 869 C CA . VAL A 1 114 ? -17.822 -2.001 17.862 1.00 90.25 114 VAL A CA 1
ATOM 870 C C . VAL A 1 114 ? -18.108 -0.513 17.650 1.00 90.25 114 VAL A C 1
ATOM 872 O O . VAL A 1 114 ? -17.751 0.007 16.596 1.00 90.25 114 VAL A O 1
ATOM 875 N N . PRO A 1 115 ? -18.756 0.180 18.604 1.00 89.88 115 PRO A N 1
ATOM 876 C CA . PRO A 1 115 ? -19.038 1.602 18.455 1.00 89.88 115 PRO A CA 1
ATOM 877 C C . PRO A 1 115 ? -17.748 2.422 18.526 1.00 89.88 115 PRO A C 1
ATOM 879 O O . PRO A 1 115 ? -16.894 2.189 19.392 1.00 89.88 115 PRO A O 1
ATOM 882 N N . LYS A 1 116 ? -17.632 3.425 17.653 1.00 89.94 116 LYS A N 1
ATOM 883 C CA . LYS A 1 116 ? -16.480 4.327 17.646 1.00 89.94 116 LYS A CA 1
ATOM 884 C C . LYS A 1 116 ? -16.349 5.087 18.985 1.00 89.94 116 LYS A C 1
ATOM 886 O O . LYS A 1 116 ? -17.329 5.679 19.456 1.00 89.94 116 LYS A O 1
ATOM 891 N N . PRO A 1 117 ? -15.157 5.105 19.617 1.00 89.75 117 PRO A N 1
ATOM 892 C CA . PRO A 1 117 ? -14.906 5.935 20.796 1.00 89.75 117 PRO A CA 1
ATOM 893 C C . PRO A 1 117 ? -15.139 7.423 20.504 1.00 89.75 117 PRO A C 1
ATOM 895 O O . PRO A 1 117 ? -14.761 7.918 19.439 1.00 89.75 117 PRO A O 1
ATOM 898 N N . SER A 1 118 ? -15.725 8.162 21.451 1.00 87.19 118 SER A N 1
ATOM 899 C CA . SER A 1 118 ? -15.879 9.615 21.310 1.00 87.19 118 SER A CA 1
ATOM 900 C C . SER A 1 118 ? -14.554 10.338 21.479 1.00 87.19 118 SER A C 1
ATOM 902 O O . SER A 1 118 ? -13.654 9.887 22.190 1.00 87.19 118 SER A O 1
ATOM 904 N N . LYS A 1 119 ? -14.442 11.520 20.867 1.00 84.44 119 LYS A N 1
ATOM 905 C CA . LYS A 1 119 ? -13.256 12.372 21.021 1.00 84.44 119 LYS A CA 1
ATOM 906 C C . LYS A 1 119 ? -13.053 12.791 22.482 1.00 84.44 119 LYS A C 1
ATOM 908 O O . LYS A 1 119 ? -11.921 12.956 22.921 1.00 84.44 119 LYS A O 1
ATOM 913 N N . GLU A 1 120 ? -14.137 12.939 23.231 1.00 86.62 120 GLU A N 1
ATOM 914 C CA . GLU A 1 120 ? -14.187 13.289 24.647 1.00 86.62 120 GLU A CA 1
ATOM 915 C C . GLU A 1 120 ? -13.620 12.159 25.506 1.00 86.62 120 GLU A C 1
ATOM 917 O O . GLU A 1 120 ? -12.716 12.404 26.301 1.00 86.62 120 GLU A O 1
ATOM 922 N N . ALA A 1 121 ? -14.069 10.917 25.284 1.00 87.31 121 ALA A N 1
ATOM 923 C CA . ALA A 1 121 ? -13.518 9.748 25.969 1.00 87.31 121 ALA A CA 1
ATOM 924 C C . ALA A 1 121 ? -12.022 9.571 25.666 1.00 87.31 121 ALA A C 1
ATOM 926 O O . ALA A 1 121 ? -11.242 9.237 26.553 1.00 87.31 121 ALA A O 1
ATOM 927 N N . GLN A 1 122 ? -11.606 9.869 24.432 1.00 85.81 122 GLN A N 1
ATOM 928 C CA . GLN A 1 122 ? -10.208 9.770 24.010 1.00 85.81 122 GLN A CA 1
ATOM 929 C C . GLN A 1 122 ? -9.303 10.841 24.621 1.00 85.81 122 GLN A C 1
ATOM 931 O O . GLN A 1 122 ? -8.143 10.567 24.913 1.00 85.81 122 GLN A O 1
ATOM 936 N N . LYS A 1 123 ? -9.815 12.052 24.861 1.00 86.38 123 LYS A N 1
ATOM 937 C CA . LYS A 1 123 ? -9.069 13.115 25.561 1.00 86.38 123 LYS A CA 1
ATOM 938 C C . LYS A 1 123 ? -8.756 12.765 27.016 1.00 86.38 123 LYS A C 1
ATOM 940 O O . LYS A 1 123 ? -7.817 13.323 27.573 1.00 86.38 123 LYS A O 1
ATOM 945 N N . LEU A 1 124 ? -9.551 11.883 27.621 1.00 86.50 124 LEU A N 1
ATOM 946 C CA . LEU A 1 124 ? -9.421 11.457 29.016 1.00 86.50 124 LEU A CA 1
ATOM 947 C C . LEU A 1 124 ? -8.524 10.219 29.186 1.00 86.50 124 LEU A C 1
ATOM 949 O O . LEU A 1 124 ? -8.376 9.720 30.300 1.00 86.50 124 LEU A O 1
ATOM 953 N N . GLU A 1 125 ? -7.927 9.714 28.104 1.00 85.69 125 GLU A N 1
ATOM 954 C CA . GLU A 1 125 ? -6.988 8.595 28.151 1.00 85.69 125 GLU A CA 1
ATOM 955 C C . GLU A 1 125 ? -5.733 8.965 28.966 1.00 85.69 125 GLU A C 1
ATOM 957 O O . GLU A 1 125 ? -5.022 9.898 28.583 1.00 85.69 125 GLU A O 1
ATOM 962 N N . PRO A 1 126 ? -5.411 8.237 30.054 1.00 82.62 126 PRO A N 1
ATOM 963 C CA . PRO A 1 126 ? -4.322 8.608 30.963 1.00 82.62 126 PRO A CA 1
ATOM 964 C C . PRO A 1 126 ? -2.941 8.597 30.289 1.00 82.62 126 PRO A C 1
ATOM 966 O O . PRO A 1 126 ? -2.107 9.447 30.586 1.00 82.62 126 PRO A O 1
ATOM 969 N N . ASP A 1 127 ? -2.727 7.683 29.335 1.00 86.25 127 ASP A N 1
ATOM 970 C CA . ASP A 1 127 ? -1.487 7.556 28.552 1.00 86.25 127 ASP A CA 1
ATOM 971 C C . ASP A 1 127 ? -1.617 8.133 27.127 1.00 86.25 127 ASP A C 1
ATOM 973 O O . ASP A 1 127 ? -0.779 7.878 26.252 1.00 86.25 127 ASP A O 1
ATOM 977 N N . GLY A 1 128 ? -2.688 8.892 26.867 1.00 87.38 128 GLY A N 1
ATOM 978 C CA . GLY A 1 128 ? -3.004 9.432 25.551 1.00 87.38 128 GLY A CA 1
ATOM 979 C C . GLY A 1 128 ? -2.017 10.516 25.123 1.00 87.38 128 GLY A C 1
ATOM 980 O O . GLY A 1 128 ? -1.882 11.560 25.761 1.00 87.38 128 GLY A O 1
ATOM 981 N N . ARG A 1 129 ? -1.347 10.313 23.986 1.00 91.44 129 ARG A N 1
ATOM 982 C CA . ARG A 1 129 ? -0.497 11.328 23.354 1.00 91.44 129 ARG A CA 1
ATOM 983 C C . ARG A 1 129 ? -1.239 11.980 22.203 1.00 91.44 129 ARG A C 1
ATOM 985 O O . ARG A 1 129 ? -1.702 11.304 21.286 1.00 91.44 129 ARG A O 1
ATOM 992 N N . LYS A 1 130 ? -1.315 13.309 22.226 1.00 92.62 130 LYS A N 1
ATOM 993 C CA . LYS A 1 130 ? -1.915 14.078 21.137 1.00 92.62 130 LYS A CA 1
ATOM 994 C C . LYS A 1 130 ? -1.053 13.953 19.880 1.00 92.62 130 LYS A C 1
ATOM 996 O O . LYS A 1 130 ? 0.144 14.246 19.916 1.00 92.62 130 LYS A O 1
ATOM 1001 N N . VAL A 1 131 ? -1.651 13.531 18.769 1.00 91.69 131 VAL A N 1
ATOM 1002 C CA . VAL A 1 131 ? -0.976 13.547 17.468 1.00 91.69 131 VAL A CA 1
ATOM 1003 C C . VAL A 1 131 ? -0.776 15.009 17.051 1.00 91.69 131 VAL A C 1
ATOM 1005 O O . VAL A 1 131 ? -1.680 15.840 17.186 1.00 91.69 131 VAL A O 1
ATOM 1008 N N . LEU A 1 132 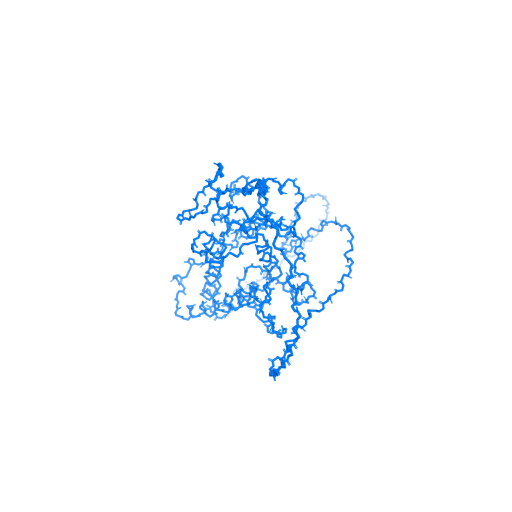? 0.433 15.337 16.591 1.00 92.81 132 LEU A N 1
ATOM 1009 C CA . LEU A 1 132 ? 0.864 16.705 16.295 1.00 92.81 132 LEU A CA 1
ATOM 1010 C C . LEU A 1 132 ? -0.153 17.436 15.400 1.00 92.81 132 LEU A C 1
ATOM 1012 O O . LEU A 1 132 ? -0.528 16.927 14.351 1.00 92.81 132 LEU A O 1
ATOM 1016 N N . LEU A 1 133 ? -0.590 18.633 15.809 1.00 90.88 133 LEU A N 1
ATOM 1017 C CA . LEU A 1 133 ? -1.550 19.477 15.073 1.00 90.88 133 LEU A CA 1
ATOM 1018 C C . LEU A 1 133 ? -2.919 18.821 14.771 1.00 90.88 133 LEU A C 1
ATOM 1020 O O . LEU A 1 133 ? -3.612 19.267 13.865 1.00 90.88 133 LEU A O 1
ATOM 1024 N N . SER A 1 134 ? -3.319 17.778 15.503 1.00 90.69 134 SER A N 1
ATOM 1025 C CA . SER A 1 134 ? -4.610 17.086 15.327 1.00 90.69 134 SER A CA 1
ATOM 1026 C C . SER A 1 134 ? -5.456 17.099 16.602 1.00 90.69 134 SER A C 1
ATOM 1028 O O . SER A 1 134 ? -4.936 17.373 17.680 1.00 90.69 134 SER A O 1
ATOM 1030 N N . ASP A 1 135 ? -6.727 16.706 16.513 1.00 86.12 135 ASP A N 1
ATOM 1031 C CA . ASP A 1 135 ? -7.589 16.457 17.683 1.00 86.12 135 ASP A CA 1
ATOM 1032 C C . ASP A 1 135 ? -7.572 14.995 18.161 1.00 86.12 135 ASP A C 1
ATOM 1034 O O . ASP A 1 135 ? -8.356 14.608 19.031 1.00 86.12 135 ASP A O 1
ATOM 1038 N N . VAL A 1 136 ? -6.690 14.169 17.593 1.00 89.06 136 VAL A N 1
ATOM 1039 C CA . VAL A 1 136 ? -6.587 12.744 17.906 1.00 89.06 136 VAL A CA 1
ATOM 1040 C C . VAL A 1 136 ? -5.644 12.539 19.087 1.00 89.06 136 VAL A C 1
ATOM 1042 O O . VAL A 1 136 ? -4.477 12.935 19.054 1.00 89.06 136 VAL A O 1
ATOM 1045 N N . TYR A 1 137 ? -6.153 11.877 20.123 1.00 92.25 137 TYR A N 1
ATOM 1046 C CA . TYR A 1 137 ? -5.370 11.372 21.247 1.00 92.25 137 TYR A CA 1
ATOM 1047 C C . TYR A 1 137 ? -5.151 9.881 21.030 1.00 92.25 137 TYR A C 1
ATOM 1049 O O . TYR A 1 137 ? -6.112 9.120 20.930 1.00 92.25 137 TYR A O 1
ATOM 1057 N N . ALA A 1 138 ? -3.890 9.488 20.888 1.00 92.50 138 ALA A N 1
ATOM 1058 C CA . ALA A 1 138 ? -3.504 8.128 20.572 1.00 92.50 138 ALA A CA 1
ATOM 1059 C C . ALA A 1 138 ? -2.787 7.465 21.748 1.00 92.50 138 ALA A C 1
ATOM 1061 O O . ALA A 1 138 ? -1.897 8.056 22.363 1.00 92.50 138 ALA A O 1
ATOM 1062 N N . THR A 1 139 ? -3.128 6.208 21.998 1.00 91.44 139 THR A N 1
ATOM 1063 C CA . THR A 1 139 ? -2.524 5.367 23.027 1.00 91.44 139 THR A CA 1
ATOM 1064 C C . THR A 1 139 ? -1.896 4.160 22.349 1.00 91.44 139 THR A C 1
ATOM 1066 O O . THR A 1 139 ? -2.583 3.236 21.916 1.00 91.44 139 THR A O 1
ATOM 1069 N N . GLN A 1 140 ? -0.569 4.156 22.256 1.00 88.62 140 GLN A N 1
ATOM 1070 C CA . GLN A 1 140 ? 0.169 3.078 21.608 1.00 88.62 140 GLN A CA 1
ATOM 1071 C C . GLN A 1 140 ? -0.009 1.755 22.373 1.00 88.62 140 GLN A C 1
ATOM 1073 O O . GLN A 1 140 ? 0.331 1.665 23.552 1.00 88.62 140 GLN A O 1
ATOM 1078 N N . LYS A 1 141 ? -0.529 0.717 21.704 1.00 89.31 141 LYS A N 1
ATOM 1079 C CA . LYS A 1 141 ? -0.781 -0.610 22.310 1.00 89.31 141 LYS A CA 1
ATOM 1080 C C . LYS A 1 141 ? 0.338 -1.612 22.097 1.00 89.31 141 LYS A C 1
ATOM 1082 O O . LYS A 1 141 ? 0.525 -2.520 22.904 1.00 89.31 141 LYS A O 1
ATOM 1087 N N . THR A 1 142 ? 1.112 -1.422 21.041 1.00 81.81 142 THR A N 1
ATOM 1088 C CA . THR A 1 142 ? 2.229 -2.286 20.674 1.00 81.81 142 THR A CA 1
ATOM 1089 C C . THR A 1 142 ? 3.485 -1.447 20.496 1.00 81.81 142 THR A C 1
ATOM 1091 O O . THR A 1 142 ? 3.468 -0.358 19.916 1.00 81.81 142 THR A O 1
ATOM 1094 N N . ASN A 1 143 ? 4.616 -1.942 21.002 1.00 82.81 143 ASN A N 1
ATOM 1095 C CA . ASN A 1 143 ? 5.892 -1.316 20.690 1.00 82.81 143 ASN A CA 1
ATOM 1096 C C . ASN A 1 143 ? 6.249 -1.626 19.231 1.00 82.81 143 ASN A C 1
ATOM 1098 O O . ASN A 1 143 ? 6.274 -2.791 18.829 1.00 82.81 143 ASN A O 1
ATOM 1102 N N . LEU A 1 144 ? 6.537 -0.589 18.444 1.00 78.44 144 LEU A N 1
ATOM 1103 C CA . LEU A 1 144 ? 6.852 -0.751 17.024 1.00 78.44 144 LEU A CA 1
ATOM 1104 C C . LEU A 1 144 ? 8.207 -1.435 16.787 1.00 78.44 144 LEU A C 1
ATOM 1106 O O . LEU A 1 144 ? 8.367 -2.095 15.769 1.00 78.44 144 LEU A O 1
ATOM 1110 N N . PHE A 1 145 ? 9.176 -1.304 17.704 1.00 77.50 145 PHE A N 1
ATOM 1111 C CA . PHE A 1 145 ? 10.568 -1.686 17.422 1.00 77.50 145 PHE A CA 1
ATOM 1112 C C . PHE A 1 145 ? 11.262 -2.473 18.539 1.00 77.50 145 PHE A C 1
ATOM 1114 O O . PHE A 1 145 ? 11.980 -3.434 18.269 1.00 77.50 145 PHE A O 1
ATOM 1121 N N . LYS A 1 146 ? 11.093 -2.073 19.801 1.00 79.56 146 LYS A N 1
ATOM 1122 C CA . LYS A 1 146 ? 11.818 -2.652 20.941 1.00 79.56 146 LYS A CA 1
ATOM 1123 C C . LYS A 1 146 ? 10.980 -3.721 21.638 1.00 79.56 146 LYS A C 1
ATOM 1125 O O . LYS A 1 146 ? 9.764 -3.600 21.721 1.00 79.56 146 LYS A O 1
ATOM 1130 N N . ASN A 1 147 ? 11.651 -4.731 22.193 1.00 81.50 147 ASN A N 1
ATOM 1131 C CA . ASN A 1 147 ? 11.065 -5.742 23.084 1.00 81.50 147 ASN A CA 1
ATOM 1132 C C . ASN A 1 147 ? 9.834 -6.475 22.510 1.00 81.50 147 ASN A C 1
ATOM 1134 O O . ASN A 1 147 ? 8.921 -6.830 23.253 1.00 81.50 147 ASN A O 1
ATOM 1138 N N . ARG A 1 148 ? 9.815 -6.722 21.192 1.00 83.00 148 ARG A N 1
ATOM 1139 C CA . ARG A 1 148 ? 8.789 -7.530 20.514 1.00 83.00 148 ARG A CA 1
ATOM 1140 C C . ARG A 1 148 ? 9.386 -8.784 19.883 1.00 83.00 148 ARG A C 1
ATOM 1142 O O . ARG A 1 148 ? 10.530 -8.786 19.431 1.00 83.00 148 ARG A O 1
ATOM 1149 N N . SER A 1 149 ? 8.584 -9.842 19.809 1.00 85.25 149 SER A N 1
ATOM 1150 C CA . SER A 1 149 ? 8.892 -11.020 19.000 1.00 85.25 149 SER A CA 1
ATOM 1151 C C . SER A 1 149 ? 8.595 -10.723 17.530 1.00 85.25 149 SER A C 1
ATOM 1153 O O . SER A 1 149 ? 7.458 -10.398 17.194 1.00 85.25 149 SER A O 1
ATOM 1155 N N . TRP A 1 150 ? 9.592 -10.864 16.661 1.00 88.88 150 TRP A N 1
ATOM 1156 C CA . TRP A 1 150 ? 9.451 -10.612 15.227 1.00 88.88 150 TRP A CA 1
ATOM 1157 C C . TRP A 1 150 ? 9.099 -11.892 14.473 1.00 88.88 150 TRP A C 1
ATOM 1159 O O . TRP A 1 150 ? 9.905 -12.832 14.446 1.00 88.88 150 TRP A O 1
ATOM 1169 N N . ALA A 1 151 ? 7.934 -11.914 13.825 1.00 91.06 151 ALA A N 1
ATOM 1170 C CA . ALA A 1 151 ? 7.584 -12.986 12.903 1.00 91.06 151 ALA A CA 1
ATOM 1171 C C . ALA A 1 151 ? 8.498 -12.952 11.665 1.00 91.06 151 ALA A C 1
ATOM 1173 O O . ALA A 1 151 ? 9.085 -11.923 11.326 1.00 91.06 151 ALA A O 1
ATOM 1174 N N . ALA A 1 152 ? 8.618 -14.080 10.959 1.00 92.25 152 ALA A N 1
ATOM 1175 C CA . ALA A 1 152 ? 9.361 -14.120 9.697 1.00 92.25 152 ALA A CA 1
ATOM 1176 C C . ALA A 1 152 ? 8.778 -13.130 8.672 1.00 92.25 152 ALA A C 1
ATOM 1178 O O . ALA A 1 152 ? 9.534 -12.417 8.019 1.00 92.25 152 ALA A O 1
ATOM 1179 N N . THR A 1 153 ? 7.448 -13.029 8.610 1.00 90.56 153 THR A N 1
ATOM 1180 C CA . THR A 1 153 ? 6.722 -12.074 7.762 1.00 90.56 153 THR A CA 1
ATOM 1181 C C . THR A 1 153 ? 7.057 -10.622 8.106 1.00 90.56 153 THR A C 1
ATOM 1183 O O . THR A 1 153 ? 7.327 -9.843 7.198 1.00 90.56 153 THR A O 1
ATOM 1186 N N . ASP A 1 154 ? 7.149 -10.265 9.394 1.00 92.12 154 ASP A N 1
ATOM 1187 C CA . ASP A 1 154 ? 7.533 -8.905 9.807 1.00 92.12 154 ASP A CA 1
ATOM 1188 C C . ASP A 1 154 ? 8.926 -8.550 9.260 1.00 92.12 154 ASP A C 1
ATOM 1190 O O . ASP A 1 154 ? 9.132 -7.492 8.668 1.00 92.12 154 ASP A O 1
ATOM 1194 N N . LYS A 1 155 ? 9.890 -9.474 9.402 1.00 93.50 155 LYS A N 1
ATOM 1195 C CA . LYS A 1 155 ? 11.261 -9.291 8.895 1.00 93.50 155 LYS A CA 1
ATOM 1196 C C . LYS A 1 155 ? 11.289 -9.163 7.373 1.00 93.50 155 LYS A C 1
ATOM 1198 O O . LYS A 1 155 ? 12.061 -8.364 6.850 1.00 93.50 155 LYS A O 1
ATOM 1203 N N . GLN A 1 156 ? 10.457 -9.934 6.672 1.00 92.94 156 GLN A N 1
ATOM 1204 C CA . GLN A 1 156 ? 10.324 -9.861 5.216 1.00 92.94 156 GLN A CA 1
ATOM 1205 C C . GLN A 1 156 ? 9.769 -8.507 4.773 1.00 92.94 156 GLN A C 1
ATOM 1207 O O . GLN A 1 156 ? 10.355 -7.890 3.887 1.00 92.94 156 GLN A O 1
ATOM 1212 N N . TYR A 1 157 ? 8.702 -8.011 5.409 1.00 92.75 157 TYR A N 1
ATOM 1213 C CA . TYR A 1 157 ? 8.157 -6.690 5.098 1.00 92.75 157 TYR A CA 1
ATOM 1214 C C . TYR A 1 157 ? 9.156 -5.577 5.396 1.00 92.75 157 TYR A C 1
ATOM 1216 O O . TYR A 1 157 ? 9.366 -4.724 4.539 1.00 92.75 157 TYR A O 1
ATOM 1224 N N . ILE A 1 158 ? 9.843 -5.615 6.542 1.00 93.88 158 ILE A N 1
ATOM 1225 C CA . ILE A 1 158 ? 10.894 -4.637 6.860 1.00 93.88 158 ILE A CA 1
ATOM 1226 C C . ILE A 1 158 ? 12.001 -4.672 5.805 1.00 93.88 158 ILE A C 1
ATOM 1228 O O . ILE A 1 158 ? 12.361 -3.630 5.263 1.00 93.88 158 ILE A O 1
ATOM 1232 N N . GLY A 1 159 ? 12.520 -5.860 5.481 1.00 95.56 159 GLY A N 1
ATOM 1233 C CA . GLY A 1 159 ? 13.573 -6.017 4.479 1.00 95.56 159 GLY A CA 1
ATOM 1234 C C . GLY A 1 159 ? 13.148 -5.503 3.104 1.00 95.56 159 GLY A C 1
ATOM 1235 O O . GLY A 1 159 ? 13.895 -4.762 2.470 1.00 95.56 159 GLY A O 1
ATOM 1236 N N . PHE A 1 160 ? 11.929 -5.831 2.671 1.00 94.69 160 PHE A N 1
ATOM 1237 C CA . PHE A 1 160 ? 11.378 -5.356 1.404 1.00 94.69 160 PHE A CA 1
ATOM 1238 C C . PHE A 1 160 ? 11.194 -3.834 1.390 1.00 94.69 160 PHE A C 1
ATOM 1240 O O . PHE A 1 160 ? 11.609 -3.178 0.437 1.00 94.69 160 PHE A O 1
ATOM 1247 N N . MET A 1 161 ? 10.639 -3.252 2.457 1.00 94.62 161 MET A N 1
ATOM 1248 C CA . MET A 1 161 ? 10.473 -1.802 2.566 1.00 94.62 161 MET A CA 1
ATOM 1249 C C . MET A 1 161 ? 11.823 -1.090 2.535 1.00 94.62 161 MET A C 1
ATOM 1251 O O . MET A 1 161 ? 11.996 -0.166 1.744 1.00 94.62 161 MET A O 1
ATOM 1255 N N . LEU A 1 162 ? 12.801 -1.542 3.323 1.00 96.75 162 LEU A N 1
ATOM 1256 C CA . LEU A 1 162 ? 14.150 -0.972 3.317 1.00 96.75 162 LEU A CA 1
ATOM 1257 C C . LEU A 1 162 ? 14.809 -1.089 1.941 1.00 96.75 162 LEU A C 1
ATOM 1259 O O . LEU A 1 162 ? 15.440 -0.138 1.490 1.00 96.75 162 LEU A O 1
ATOM 1263 N N . PHE A 1 163 ? 14.626 -2.215 1.250 1.00 97.06 163 PHE A N 1
ATOM 1264 C CA . PHE A 1 163 ? 15.141 -2.408 -0.101 1.00 97.06 163 PHE A CA 1
ATOM 1265 C C . PHE A 1 163 ? 14.522 -1.422 -1.101 1.00 97.06 163 PHE A C 1
ATOM 1267 O O . PHE A 1 163 ? 15.254 -0.731 -1.808 1.00 97.06 163 PHE A O 1
ATOM 1274 N N . ILE A 1 164 ? 13.191 -1.300 -1.131 1.00 97.69 164 ILE A N 1
ATOM 1275 C CA . ILE A 1 164 ? 12.491 -0.371 -2.032 1.00 97.69 164 ILE A CA 1
ATOM 1276 C C . ILE A 1 164 ? 12.890 1.082 -1.749 1.00 97.69 164 ILE A C 1
ATOM 1278 O O . ILE A 1 164 ? 13.233 1.813 -2.677 1.00 97.69 164 ILE A O 1
ATOM 1282 N N . HIS A 1 165 ? 12.912 1.503 -0.483 1.00 97.31 165 HIS A N 1
ATOM 1283 C CA . HIS A 1 165 ? 13.304 2.869 -0.119 1.00 97.31 165 HIS A CA 1
ATOM 1284 C C . HIS A 1 165 ? 14.793 3.126 -0.381 1.00 97.31 165 HIS A C 1
ATOM 1286 O O . HIS A 1 165 ? 15.156 4.202 -0.848 1.00 97.31 165 HIS A O 1
ATOM 1292 N N . GLY A 1 166 ? 15.653 2.128 -0.162 1.00 98.12 166 GLY A N 1
ATOM 1293 C CA . GLY A 1 166 ? 17.070 2.191 -0.512 1.00 98.12 166 GLY A CA 1
ATOM 1294 C C . GLY A 1 166 ? 17.287 2.372 -2.015 1.00 98.12 166 GLY A C 1
ATOM 1295 O O . GLY A 1 166 ? 18.064 3.232 -2.420 1.00 98.12 166 GLY A O 1
ATOM 1296 N N . LEU A 1 167 ? 16.542 1.643 -2.854 1.00 97.62 167 LEU A N 1
ATOM 1297 C CA . LEU A 1 167 ? 16.574 1.830 -4.309 1.00 97.62 167 LEU A CA 1
ATOM 1298 C C . LEU A 1 167 ? 16.107 3.228 -4.738 1.00 97.62 167 LEU A C 1
ATOM 1300 O O . LEU A 1 167 ? 16.620 3.756 -5.723 1.00 97.62 167 LEU A O 1
ATOM 1304 N N . CYS A 1 168 ? 15.186 3.861 -4.002 1.00 98.19 168 CYS A N 1
ATOM 1305 C CA . CYS A 1 168 ? 14.758 5.233 -4.298 1.00 98.19 168 CYS A CA 1
ATOM 1306 C C . CYS A 1 168 ? 15.915 6.241 -4.199 1.00 98.19 168 CYS A C 1
ATOM 1308 O O . CYS A 1 168 ? 15.907 7.242 -4.914 1.00 98.19 168 CYS A O 1
ATOM 1310 N N . LEU A 1 169 ? 16.942 5.969 -3.383 1.00 98.06 169 LEU A N 1
ATOM 1311 C CA . LEU A 1 169 ? 18.130 6.827 -3.276 1.00 98.06 169 LEU A CA 1
ATOM 1312 C C . LEU A 1 169 ? 18.947 6.875 -4.579 1.00 98.06 169 LEU A C 1
ATOM 1314 O O . LEU A 1 169 ? 19.717 7.810 -4.782 1.00 98.06 169 LEU A O 1
ATOM 1318 N N . ALA A 1 170 ? 18.756 5.913 -5.488 1.00 97.88 170 ALA A N 1
ATOM 1319 C CA . ALA A 1 170 ? 19.378 5.915 -6.810 1.00 97.88 170 ALA A CA 1
ATOM 1320 C C . ALA A 1 170 ? 18.656 6.820 -7.831 1.00 97.88 170 ALA A C 1
ATOM 1322 O O . ALA A 1 170 ? 19.166 7.021 -8.938 1.00 97.88 170 ALA A O 1
ATOM 1323 N N . ALA A 1 171 ? 17.479 7.369 -7.501 1.00 97.69 171 ALA A N 1
ATOM 1324 C CA . ALA A 1 171 ? 16.669 8.154 -8.435 1.00 97.69 171 ALA A CA 1
ATOM 1325 C C . ALA A 1 171 ? 17.396 9.391 -9.008 1.00 97.69 171 ALA A C 1
ATOM 1327 O O . ALA A 1 171 ? 17.339 9.568 -10.227 1.00 97.69 171 ALA A O 1
ATOM 1328 N N . PRO A 1 172 ? 18.148 10.198 -8.221 1.00 97.88 172 PRO A N 1
ATOM 1329 C CA . PRO A 1 172 ? 18.888 11.342 -8.765 1.00 97.88 172 PRO A CA 1
ATOM 1330 C C . PRO A 1 172 ? 19.948 10.941 -9.800 1.00 97.88 172 PRO A C 1
ATOM 1332 O O . PRO A 1 172 ? 20.158 11.650 -10.778 1.00 97.88 172 PRO A O 1
ATOM 1335 N N . PHE A 1 173 ? 20.578 9.776 -9.619 1.00 97.94 173 PHE A N 1
ATOM 1336 C CA . PHE A 1 173 ? 21.650 9.273 -10.490 1.00 97.94 173 PHE A CA 1
ATOM 1337 C C . PHE A 1 173 ? 21.137 8.554 -11.743 1.00 97.94 173 PHE A C 1
ATOM 1339 O O . PHE A 1 173 ? 21.902 8.274 -12.659 1.00 97.94 173 PHE A O 1
ATOM 1346 N N . THR A 1 174 ? 19.844 8.238 -11.783 1.00 97.81 174 THR A N 1
ATOM 1347 C CA . THR A 1 174 ? 19.184 7.533 -12.894 1.00 97.81 174 THR A CA 1
ATOM 1348 C C . THR A 1 174 ? 18.125 8.401 -13.575 1.00 97.81 174 THR A C 1
ATOM 1350 O O . THR A 1 174 ? 17.280 7.903 -14.321 1.00 97.81 174 THR A O 1
ATOM 1353 N N . PHE A 1 175 ? 18.146 9.706 -13.300 1.00 98.12 175 PHE A N 1
ATOM 1354 C CA . PHE A 1 175 ? 17.168 10.657 -13.800 1.00 98.12 175 PHE A CA 1
ATOM 1355 C C . PHE A 1 175 ? 17.218 10.785 -15.325 1.00 98.12 175 PHE A C 1
ATOM 1357 O O . PHE A 1 175 ? 18.270 10.987 -15.929 1.00 98.12 175 PHE A O 1
ATOM 1364 N N . SER A 1 176 ? 16.042 10.742 -15.944 1.00 98.12 176 SER A N 1
ATOM 1365 C CA . SER A 1 176 ? 15.806 11.239 -17.297 1.00 98.12 176 SER A CA 1
ATOM 1366 C C . SER A 1 176 ? 14.308 11.475 -17.498 1.00 98.12 176 SER A C 1
ATOM 1368 O O . SER A 1 176 ? 13.476 10.853 -16.83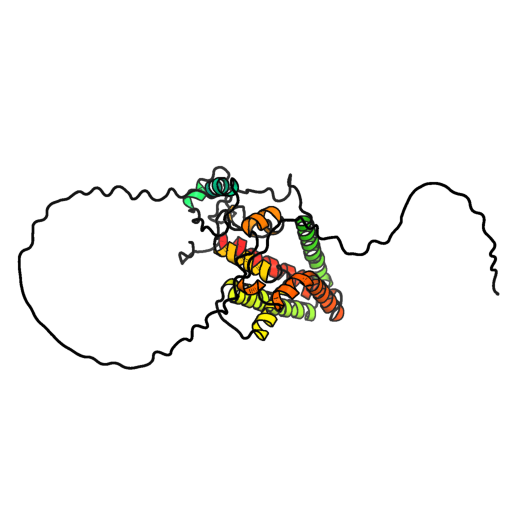2 1.00 98.12 176 SER A O 1
ATOM 1370 N N . TRP A 1 177 ? 13.935 12.343 -18.439 1.00 98.38 177 TRP A N 1
ATOM 1371 C CA . TRP A 1 177 ? 12.524 12.612 -18.741 1.00 98.38 177 TRP A CA 1
ATOM 1372 C C . TRP A 1 177 ? 11.710 11.363 -19.128 1.00 98.38 177 TRP A C 1
ATOM 1374 O O . TRP A 1 177 ? 10.588 11.231 -18.633 1.00 98.38 177 TRP A O 1
ATOM 1384 N N . PRO A 1 178 ? 12.238 10.398 -19.912 1.00 98.38 178 PRO A N 1
ATOM 1385 C CA . PRO A 1 178 ? 11.545 9.132 -20.143 1.00 98.38 178 PRO A CA 1
ATOM 1386 C C . PRO A 1 178 ? 11.255 8.347 -18.857 1.00 98.38 178 PRO A C 1
ATOM 1388 O O . PRO A 1 178 ? 10.189 7.747 -18.740 1.00 98.38 178 PRO A O 1
ATOM 1391 N N . MET A 1 179 ? 12.160 8.372 -17.872 1.00 98.44 179 MET A N 1
ATOM 1392 C CA . MET A 1 179 ? 11.954 7.687 -16.590 1.00 98.44 179 MET A CA 1
ATOM 1393 C C . MET A 1 179 ? 10.896 8.375 -15.723 1.00 98.44 179 MET A C 1
ATOM 1395 O O . MET A 1 179 ? 10.093 7.694 -15.085 1.00 98.44 179 MET A O 1
ATOM 1399 N N . VAL A 1 180 ? 10.820 9.709 -15.766 1.00 98.56 180 VAL A N 1
ATOM 1400 C CA . VAL A 1 180 ? 9.706 10.461 -15.165 1.00 98.56 180 VAL A CA 1
ATOM 1401 C C . VAL A 1 180 ? 8.382 10.074 -15.832 1.00 98.56 180 VAL A C 1
ATOM 1403 O O . VAL A 1 180 ? 7.407 9.783 -15.141 1.00 98.56 180 VAL A O 1
ATOM 1406 N N . GLY A 1 181 ? 8.347 10.000 -17.167 1.00 98.56 181 GLY A N 1
ATOM 1407 C CA . GLY A 1 181 ? 7.173 9.540 -17.915 1.00 98.56 181 GLY A CA 1
ATOM 1408 C C . GLY A 1 181 ? 6.747 8.121 -17.525 1.00 98.56 181 GLY A C 1
ATOM 1409 O O . GLY A 1 181 ? 5.573 7.884 -17.239 1.00 98.56 181 GLY A O 1
ATOM 1410 N N . LEU A 1 182 ? 7.706 7.193 -17.422 1.00 98.56 182 LEU A N 1
ATOM 1411 C CA . LEU A 1 182 ? 7.467 5.825 -16.958 1.00 98.56 182 LEU A CA 1
ATOM 1412 C C . LEU A 1 182 ? 6.895 5.796 -15.535 1.00 98.56 182 LEU A C 1
ATOM 1414 O O . LEU A 1 182 ? 5.924 5.079 -15.285 1.00 98.56 182 LEU A O 1
ATOM 1418 N N . PHE A 1 183 ? 7.458 6.581 -14.613 1.00 98.69 183 PHE A N 1
ATOM 1419 C CA . PHE A 1 183 ? 6.938 6.732 -13.252 1.00 98.69 183 PHE A CA 1
ATOM 1420 C C . PHE A 1 183 ? 5.482 7.215 -13.260 1.00 98.69 183 PHE A C 1
ATOM 1422 O O . PHE A 1 183 ? 4.637 6.582 -12.636 1.00 98.69 183 PHE A O 1
ATOM 1429 N N . LEU A 1 184 ? 5.156 8.275 -14.008 1.00 98.75 184 LEU A N 1
ATOM 1430 C CA . LEU A 1 184 ? 3.803 8.845 -14.043 1.00 98.75 184 LEU A CA 1
ATOM 1431 C C . LEU A 1 184 ? 2.773 7.874 -14.635 1.00 98.75 184 LEU A C 1
ATOM 1433 O O . LEU A 1 184 ? 1.689 7.703 -14.075 1.00 98.75 184 LEU A O 1
ATOM 1437 N N . VAL A 1 185 ? 3.117 7.202 -15.737 1.00 98.62 185 VAL A N 1
ATOM 1438 C CA . VAL A 1 185 ? 2.236 6.213 -16.378 1.00 98.62 185 VAL A CA 1
ATOM 1439 C C . VAL A 1 185 ? 2.022 5.008 -15.465 1.00 98.62 185 VAL A C 1
ATOM 1441 O O . VAL A 1 185 ? 0.885 4.590 -15.242 1.00 98.62 185 VAL A O 1
ATOM 1444 N N . SER A 1 186 ? 3.093 4.463 -14.883 1.00 98.38 186 SER A N 1
ATOM 1445 C CA . SER A 1 186 ? 2.982 3.323 -13.964 1.00 98.38 186 SER A CA 1
ATOM 1446 C C . SER A 1 186 ? 2.275 3.691 -12.655 1.00 98.38 186 SER A C 1
ATOM 1448 O O . SER A 1 186 ? 1.516 2.875 -12.126 1.00 98.38 186 SER A O 1
ATOM 1450 N N . TYR A 1 187 ? 2.435 4.921 -12.159 1.00 98.62 187 TYR A N 1
ATOM 1451 C CA . TYR A 1 187 ? 1.652 5.474 -11.053 1.00 98.62 187 TYR A CA 1
ATOM 1452 C C . TYR A 1 187 ? 0.160 5.509 -11.391 1.00 98.62 187 TYR A C 1
ATOM 1454 O O . TYR A 1 187 ? -0.649 4.990 -10.624 1.00 98.62 187 TYR A O 1
ATOM 1462 N N . PHE A 1 188 ? -0.214 6.051 -12.553 1.00 98.75 188 PHE A N 1
ATOM 1463 C CA . PHE A 1 188 ? -1.614 6.120 -12.962 1.00 98.75 188 PHE A CA 1
ATOM 1464 C C . PHE A 1 188 ? -2.238 4.723 -13.086 1.00 98.75 188 PHE A C 1
ATOM 1466 O O . PHE A 1 188 ? -3.317 4.464 -12.550 1.00 98.75 188 PHE A O 1
ATOM 1473 N N . ILE A 1 189 ? -1.530 3.790 -13.728 1.00 98.69 189 ILE A N 1
ATOM 1474 C CA . ILE A 1 189 ? -2.005 2.414 -13.901 1.00 98.69 189 ILE A CA 1
ATOM 1475 C C . ILE A 1 189 ? -2.157 1.717 -12.546 1.00 98.69 189 ILE A C 1
ATOM 1477 O O . ILE A 1 189 ? -3.203 1.144 -12.257 1.00 98.69 189 ILE A O 1
ATOM 1481 N N . THR A 1 190 ? -1.137 1.755 -11.692 1.00 98.56 190 THR A N 1
ATOM 1482 C CA . THR A 1 190 ? -1.141 0.931 -10.471 1.00 98.56 190 THR A CA 1
ATOM 1483 C C . THR A 1 190 ? -1.857 1.606 -9.298 1.00 98.56 190 THR A C 1
ATOM 1485 O O . THR A 1 190 ? -2.636 0.955 -8.608 1.00 98.56 190 THR A O 1
ATOM 1488 N N . GLY A 1 191 ? -1.671 2.911 -9.092 1.00 98.00 191 GLY A N 1
ATOM 1489 C CA . GLY A 1 191 ? -2.294 3.674 -8.007 1.00 98.00 191 GLY A CA 1
ATOM 1490 C C . GLY A 1 191 ? -3.721 4.131 -8.318 1.00 98.00 191 GLY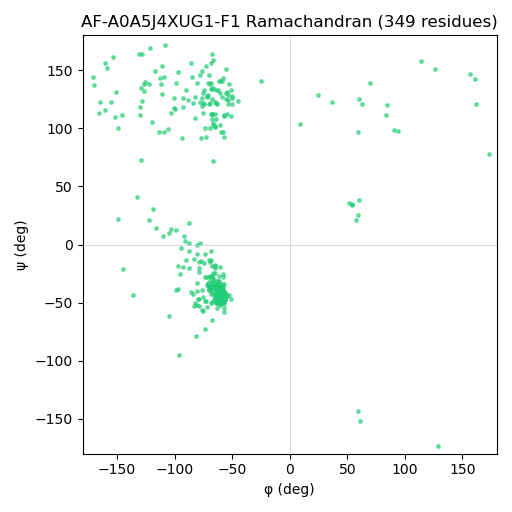 A C 1
ATOM 1491 O O . GLY A 1 191 ? -4.638 3.895 -7.526 1.00 98.00 191 GLY A O 1
ATOM 1492 N N . CYS A 1 192 ? -3.945 4.761 -9.476 1.00 98.50 192 CYS A N 1
ATOM 1493 C CA . CYS A 1 192 ? -5.273 5.281 -9.821 1.00 98.50 192 CYS A CA 1
ATOM 1494 C C . CYS A 1 192 ? -6.209 4.164 -10.306 1.00 98.50 192 CYS A C 1
ATOM 1496 O O . CYS A 1 192 ? -7.296 4.001 -9.752 1.00 98.50 192 CYS A O 1
ATOM 1498 N N . LEU A 1 193 ? -5.804 3.364 -11.299 1.00 98.69 193 LEU A N 1
ATOM 1499 C CA . LEU A 1 193 ? -6.662 2.283 -11.808 1.00 98.69 193 LEU A CA 1
ATOM 1500 C C . LEU A 1 193 ? -6.641 1.051 -10.892 1.00 98.69 193 LEU A C 1
ATOM 1502 O O . LEU A 1 193 ? -7.697 0.528 -10.541 1.00 98.69 193 LEU A O 1
ATOM 1506 N N . GLY A 1 194 ? -5.456 0.609 -10.469 1.00 98.62 194 GLY A N 1
ATOM 1507 C CA . GLY A 1 194 ? -5.297 -0.578 -9.628 1.00 98.62 194 GLY A CA 1
ATOM 1508 C C . GLY A 1 194 ? -5.859 -0.406 -8.216 1.00 98.62 194 GLY A C 1
ATOM 1509 O O . GLY A 1 194 ? -6.827 -1.067 -7.846 1.00 98.62 194 GLY A O 1
ATOM 1510 N N . ILE A 1 195 ? -5.279 0.492 -7.418 1.00 98.56 195 ILE A N 1
ATOM 1511 C CA . ILE A 1 195 ? -5.700 0.667 -6.020 1.00 98.56 195 ILE A CA 1
ATOM 1512 C C . ILE A 1 195 ? -7.031 1.418 -5.926 1.00 98.56 195 ILE A C 1
ATOM 1514 O O . ILE A 1 195 ? -7.999 0.901 -5.369 1.00 98.56 195 ILE A O 1
ATOM 1518 N N . THR A 1 196 ? -7.111 2.625 -6.489 1.00 98.50 196 THR A N 1
ATOM 1519 C CA . THR A 1 196 ? -8.261 3.514 -6.249 1.00 98.50 196 THR A CA 1
ATOM 1520 C C . THR A 1 196 ? -9.530 3.044 -6.959 1.00 98.50 196 THR A C 1
ATOM 1522 O O . THR A 1 196 ? -10.601 2.995 -6.349 1.00 98.50 196 THR A O 1
ATOM 1525 N N . LEU A 1 197 ? -9.447 2.722 -8.252 1.00 98.56 197 LEU A N 1
ATOM 1526 C CA . LEU A 1 197 ? -10.617 2.308 -9.023 1.00 98.56 197 LEU A CA 1
ATOM 1527 C C . LEU A 1 197 ? -10.971 0.839 -8.760 1.00 98.56 197 LEU A C 1
ATOM 1529 O O . LEU A 1 197 ? -12.139 0.555 -8.497 1.00 98.56 197 LEU A O 1
ATOM 1533 N N . SER A 1 198 ? -9.991 -0.076 -8.790 1.00 98.69 198 SER A N 1
ATOM 1534 C CA . SER A 1 198 ? -10.250 -1.509 -8.603 1.00 98.69 198 SER A CA 1
ATOM 1535 C C . SER A 1 198 ? -10.371 -1.911 -7.136 1.00 98.69 198 SER A C 1
ATOM 1537 O O . SER A 1 198 ? -11.483 -2.082 -6.638 1.00 98.69 198 SER A O 1
ATOM 1539 N N . TYR A 1 199 ? -9.256 -2.062 -6.419 1.00 98.69 199 TYR A N 1
ATOM 1540 C CA . TYR A 1 199 ? -9.251 -2.657 -5.078 1.00 98.69 199 TYR A CA 1
ATOM 1541 C C . TYR A 1 199 ? -10.189 -1.924 -4.114 1.00 98.69 199 TYR A C 1
ATOM 1543 O O . TYR A 1 199 ? -10.997 -2.552 -3.426 1.00 98.69 199 TYR A O 1
ATOM 1551 N N . HIS A 1 200 ? -10.140 -0.595 -4.123 1.00 98.62 200 HIS A N 1
ATOM 1552 C CA . HIS A 1 200 ? -10.957 0.248 -3.265 1.00 98.62 200 HIS A CA 1
ATOM 1553 C C . HIS A 1 200 ? -12.426 0.292 -3.729 1.00 98.62 200 HIS A C 1
ATOM 1555 O O . HIS A 1 200 ? -13.300 -0.311 -3.101 1.00 98.62 200 HIS A O 1
ATOM 1561 N N . ARG A 1 201 ? -12.732 0.978 -4.839 1.00 98.56 201 ARG A N 1
ATOM 1562 C CA . ARG A 1 201 ? -14.130 1.256 -5.228 1.00 98.56 201 ARG A CA 1
ATOM 1563 C C . ARG A 1 201 ? -14.862 0.042 -5.800 1.00 98.56 201 ARG A C 1
ATOM 1565 O O . ARG A 1 201 ? -16.012 -0.208 -5.437 1.00 98.56 201 ARG A O 1
ATOM 1572 N N . GLN A 1 202 ? -14.218 -0.705 -6.692 1.00 98.56 202 GLN A N 1
ATOM 1573 C CA . GLN A 1 202 ? -14.847 -1.836 -7.368 1.00 98.56 202 GLN A CA 1
ATOM 1574 C C . GLN A 1 202 ? -14.954 -3.061 -6.456 1.00 98.56 202 GLN A C 1
ATOM 1576 O O . GLN A 1 202 ? -16.046 -3.584 -6.255 1.00 98.56 202 GLN A O 1
ATOM 1581 N N . LEU A 1 203 ? -13.832 -3.532 -5.909 1.00 98.38 203 LEU A N 1
ATOM 1582 C CA . LEU A 1 203 ? -13.781 -4.816 -5.210 1.00 98.38 203 LEU A CA 1
ATOM 1583 C C . LEU A 1 203 ? -14.216 -4.690 -3.749 1.00 98.38 203 LEU A C 1
ATOM 1585 O O . LEU A 1 203 ? -14.992 -5.520 -3.270 1.00 98.38 203 LEU A O 1
ATOM 1589 N N . SER A 1 204 ? -13.775 -3.648 -3.038 1.00 98.12 204 SER A N 1
ATOM 1590 C CA . SER A 1 204 ? -14.126 -3.493 -1.622 1.00 98.12 204 SER A CA 1
ATOM 1591 C C . SER A 1 204 ? -15.510 -2.898 -1.419 1.00 98.12 204 SER A C 1
ATOM 1593 O O . SER A 1 204 ? -16.319 -3.507 -0.718 1.00 98.12 204 SER A O 1
ATOM 1595 N N . HIS A 1 205 ? -15.801 -1.763 -2.062 1.00 97.50 205 HIS A N 1
ATOM 1596 C CA . HIS A 1 205 ? -17.077 -1.056 -1.893 1.00 97.50 205 HIS A CA 1
ATOM 1597 C C . HIS A 1 205 ? -18.176 -1.481 -2.860 1.00 97.50 205 HIS A C 1
ATOM 1599 O O . HIS A 1 205 ? -19.334 -1.130 -2.638 1.00 97.50 205 HIS A O 1
ATOM 1605 N N . ARG A 1 206 ? -17.846 -2.229 -3.923 1.00 96.50 206 ARG A N 1
ATOM 1606 C CA . ARG A 1 206 ? -18.812 -2.655 -4.951 1.00 96.50 206 ARG A CA 1
ATOM 1607 C C . ARG A 1 206 ? -19.628 -1.487 -5.512 1.00 96.50 206 ARG A C 1
ATOM 1609 O O . ARG A 1 206 ? -20.805 -1.640 -5.827 1.00 96.50 206 ARG A O 1
ATOM 1616 N N . SER A 1 207 ? -19.000 -0.317 -5.641 1.00 97.12 207 SER A N 1
ATOM 1617 C CA . SER A 1 207 ? -19.675 0.918 -6.057 1.00 97.12 207 SER A CA 1
ATOM 1618 C C . SER A 1 207 ? -20.148 0.883 -7.513 1.00 97.12 207 SER A C 1
ATOM 1620 O O . SER A 1 207 ? -20.994 1.680 -7.906 1.00 97.12 207 SER A O 1
ATOM 1622 N N . PHE A 1 208 ? -19.600 -0.023 -8.322 1.00 97.62 208 PHE A N 1
ATOM 1623 C CA . PHE A 1 208 ? -20.011 -0.273 -9.699 1.00 97.62 208 PHE A CA 1
ATOM 1624 C C . PHE A 1 208 ? -19.675 -1.715 -10.097 1.00 97.62 208 PHE A C 1
ATOM 1626 O O . PHE A 1 208 ? -18.837 -2.370 -9.476 1.00 97.62 208 PHE A O 1
ATOM 1633 N N . ALA A 1 209 ? -20.320 -2.203 -11.155 1.00 95.88 209 ALA A N 1
ATOM 1634 C CA . ALA A 1 209 ? -20.061 -3.516 -11.735 1.00 95.88 209 ALA A CA 1
ATOM 1635 C C . ALA A 1 209 ? -19.439 -3.369 -13.128 1.00 95.88 209 ALA A C 1
ATOM 1637 O O . ALA A 1 209 ? -19.829 -2.492 -13.897 1.00 95.88 209 ALA A O 1
ATOM 1638 N N . THR A 1 210 ? -18.514 -4.261 -13.478 1.00 97.31 210 THR A N 1
ATOM 1639 C CA . THR A 1 210 ? -17.950 -4.350 -14.832 1.00 97.31 210 THR A CA 1
ATOM 1640 C C . THR A 1 210 ? -18.048 -5.782 -15.353 1.00 97.31 210 THR A C 1
ATOM 1642 O O . THR A 1 210 ? -18.210 -6.719 -14.568 1.00 97.31 210 THR A O 1
ATOM 1645 N N . PRO A 1 211 ? -17.897 -6.005 -16.669 1.00 98.19 211 PRO A N 1
ATOM 1646 C CA . PRO A 1 211 ? -17.607 -7.336 -17.189 1.00 98.19 211 PRO A CA 1
ATOM 1647 C C . PRO A 1 211 ? -16.351 -7.931 -16.532 1.00 98.19 211 PRO A C 1
ATOM 1649 O O . PRO A 1 211 ? -15.435 -7.196 -16.154 1.00 98.19 211 PRO A O 1
ATOM 1652 N N . LYS A 1 212 ? -16.284 -9.264 -16.422 1.00 97.38 212 LYS A N 1
ATOM 1653 C CA . LYS A 1 212 ? -15.212 -9.950 -15.679 1.00 97.38 212 LYS A CA 1
ATOM 1654 C C . LYS A 1 212 ? -13.814 -9.740 -16.249 1.00 97.38 212 LYS A C 1
ATOM 1656 O O . LYS A 1 212 ? -12.874 -9.606 -15.481 1.00 97.38 212 LYS A O 1
ATOM 1661 N N . TRP A 1 213 ? -13.675 -9.641 -17.569 1.00 98.12 213 TRP A N 1
ATOM 1662 C CA . TRP A 1 213 ? -12.377 -9.352 -18.186 1.00 98.12 213 TRP A CA 1
ATOM 1663 C C . TRP A 1 213 ? -11.821 -7.992 -17.733 1.00 98.12 213 TRP A C 1
ATOM 1665 O O . TRP A 1 213 ? -10.630 -7.882 -17.458 1.00 98.12 213 TRP A O 1
ATOM 1675 N N . LEU A 1 214 ? -12.685 -6.978 -17.592 1.00 98.56 214 LEU A N 1
ATOM 1676 C CA . LEU A 1 214 ? -12.286 -5.641 -17.156 1.00 98.56 214 LEU A CA 1
ATOM 1677 C C . LEU A 1 214 ? -12.022 -5.609 -15.648 1.00 98.56 214 LEU A C 1
ATOM 1679 O O . LEU A 1 214 ? -11.052 -4.999 -15.218 1.00 98.56 214 LEU A O 1
ATOM 1683 N N . GLU A 1 215 ? -12.840 -6.311 -14.857 1.00 98.62 215 GLU A N 1
ATOM 1684 C CA . GLU A 1 215 ? -12.620 -6.484 -13.413 1.00 98.62 215 GLU A CA 1
ATOM 1685 C C . GLU A 1 215 ? -11.244 -7.100 -13.141 1.00 98.62 215 GLU A C 1
ATOM 1687 O O . GLU A 1 215 ? -10.480 -6.580 -12.333 1.00 98.62 215 GLU A O 1
ATOM 1692 N N . TYR A 1 216 ? -10.898 -8.170 -13.859 1.00 98.75 216 TYR A N 1
ATOM 1693 C CA . TYR A 1 216 ? -9.615 -8.850 -13.699 1.00 98.75 216 TYR A CA 1
ATOM 1694 C C . TYR A 1 216 ? -8.441 -8.019 -14.220 1.00 98.75 216 TYR A C 1
ATOM 1696 O O . TYR A 1 216 ? -7.396 -7.993 -13.574 1.00 98.75 216 TYR A O 1
ATOM 1704 N N . ALA A 1 217 ? -8.605 -7.295 -15.332 1.00 98.69 217 ALA A N 1
ATOM 1705 C CA . ALA A 1 217 ? -7.572 -6.391 -15.839 1.00 98.69 217 ALA A CA 1
ATOM 1706 C C . ALA A 1 217 ? -7.255 -5.272 -14.833 1.00 98.69 217 ALA A C 1
ATOM 1708 O O . ALA A 1 217 ? -6.093 -5.051 -14.497 1.00 98.69 217 ALA A O 1
ATOM 1709 N N . LEU A 1 218 ? -8.290 -4.619 -14.295 1.00 98.75 218 LEU A N 1
ATOM 1710 C CA . LEU A 1 218 ? -8.149 -3.582 -13.273 1.00 98.75 218 LEU A CA 1
ATOM 1711 C C . LEU A 1 218 ? -7.551 -4.142 -11.972 1.00 98.75 218 LEU A C 1
ATOM 1713 O O . LEU A 1 218 ? -6.652 -3.529 -11.394 1.00 98.75 218 LEU A O 1
ATOM 1717 N N . ALA A 1 219 ? -7.981 -5.333 -11.546 1.00 98.69 219 ALA A N 1
ATOM 1718 C CA . ALA A 1 219 ? -7.417 -5.994 -10.373 1.00 98.69 219 ALA A CA 1
ATOM 1719 C C . ALA A 1 219 ? -5.931 -6.328 -10.570 1.00 98.69 219 ALA A C 1
ATOM 1721 O O . ALA A 1 219 ? -5.134 -6.143 -9.652 1.00 98.69 219 ALA A O 1
ATOM 1722 N N . TYR A 1 220 ? -5.530 -6.757 -11.771 1.00 98.81 220 TYR A N 1
ATOM 1723 C CA . TYR A 1 220 ? -4.128 -7.026 -12.086 1.00 98.81 220 TYR A CA 1
ATOM 1724 C C . TYR A 1 220 ? -3.268 -5.756 -12.047 1.00 98.81 220 TYR A C 1
ATOM 1726 O O . TYR A 1 220 ? -2.141 -5.795 -11.558 1.00 98.81 220 TYR A O 1
ATOM 1734 N N . CYS A 1 221 ? -3.800 -4.597 -12.455 1.00 98.75 221 CYS A N 1
ATOM 1735 C CA . CYS A 1 221 ? -3.120 -3.318 -12.228 1.00 98.75 221 CYS A CA 1
ATOM 1736 C C . CYS A 1 221 ? -2.846 -3.069 -10.731 1.00 98.75 221 CYS A C 1
ATOM 1738 O O . CYS A 1 221 ? -1.787 -2.546 -10.383 1.00 98.75 221 CYS A O 1
ATOM 1740 N N . GLY A 1 222 ? -3.766 -3.478 -9.848 1.00 98.56 222 GLY A N 1
ATOM 1741 C CA . GLY A 1 222 ? -3.599 -3.426 -8.390 1.00 98.56 222 GLY A CA 1
ATOM 1742 C C . GLY A 1 222 ? -2.532 -4.391 -7.867 1.00 98.56 222 GLY A C 1
ATOM 1743 O O . GLY A 1 222 ? -1.739 -4.013 -7.007 1.00 98.56 222 GLY A O 1
ATOM 1744 N N . VAL A 1 223 ? -2.420 -5.593 -8.443 1.00 98.75 223 VAL A N 1
ATOM 1745 C CA . VAL A 1 223 ? -1.341 -6.552 -8.119 1.00 98.75 223 VAL A CA 1
ATOM 1746 C C . VAL A 1 223 ? 0.033 -5.916 -8.339 1.00 98.75 223 VAL A C 1
ATOM 1748 O O . VAL A 1 223 ? 0.920 -6.025 -7.493 1.00 98.75 223 VAL A O 1
ATOM 1751 N N . LEU A 1 224 ? 0.194 -5.169 -9.435 1.00 98.62 224 LEU A N 1
ATOM 1752 C CA . LEU A 1 224 ? 1.444 -4.476 -9.760 1.00 98.62 224 LEU A CA 1
ATOM 1753 C C . LEU A 1 224 ? 1.748 -3.285 -8.832 1.00 98.62 224 LEU A C 1
ATOM 1755 O O . LEU A 1 224 ? 2.880 -2.798 -8.833 1.00 98.62 224 LEU A O 1
ATOM 1759 N N . ALA A 1 225 ? 0.785 -2.817 -8.026 1.00 98.19 225 ALA A N 1
ATOM 1760 C CA . ALA A 1 225 ? 1.005 -1.817 -6.975 1.00 98.19 225 ALA A CA 1
ATOM 1761 C C . ALA A 1 225 ? 1.734 -2.389 -5.747 1.00 98.19 225 ALA A C 1
ATOM 1763 O O . ALA A 1 225 ? 2.268 -1.625 -4.948 1.00 98.19 225 ALA A O 1
ATOM 1764 N N . ILE A 1 226 ? 1.780 -3.719 -5.616 1.00 97.75 226 ILE A N 1
ATOM 1765 C CA . ILE A 1 226 ? 2.468 -4.455 -4.550 1.00 97.75 226 ILE A CA 1
ATOM 1766 C C . ILE A 1 226 ? 1.940 -4.106 -3.144 1.00 97.75 226 ILE A C 1
ATOM 1768 O O . ILE A 1 226 ? 2.704 -3.999 -2.197 1.00 97.75 226 ILE A O 1
ATOM 1772 N N . GLN A 1 227 ? 0.634 -3.909 -2.960 1.00 96.56 227 GLN A N 1
ATOM 1773 C CA . GLN A 1 227 ? 0.056 -3.618 -1.630 1.00 96.56 227 GLN A CA 1
ATOM 1774 C C . GLN A 1 227 ? -0.562 -4.836 -0.925 1.00 96.56 227 GLN A C 1
ATOM 1776 O O . GLN A 1 227 ? -1.288 -4.689 0.052 1.00 96.56 227 GLN A O 1
ATOM 1781 N N . GLY A 1 228 ? -0.291 -6.035 -1.429 1.00 94.88 228 GLY A N 1
ATOM 1782 C CA . GLY A 1 228 ? -0.966 -7.268 -1.040 1.00 94.88 228 GLY A CA 1
ATOM 1783 C C . GLY A 1 228 ? -1.771 -7.827 -2.207 1.00 94.88 228 GLY A C 1
ATOM 1784 O O . GLY A 1 228 ? -2.119 -7.118 -3.162 1.00 94.88 228 GLY A O 1
ATOM 1785 N N . GLU A 1 229 ? -2.044 -9.125 -2.147 1.00 97.00 229 GLU A N 1
ATOM 1786 C CA . GLU A 1 229 ? -2.901 -9.772 -3.138 1.00 97.00 229 GLU A CA 1
ATOM 1787 C C . GLU A 1 229 ? -4.363 -9.278 -3.004 1.00 97.00 229 GLU A C 1
ATOM 1789 O O . GLU A 1 229 ? -4.749 -8.776 -1.941 1.00 97.00 229 GLU A O 1
ATOM 1794 N N . PRO A 1 230 ? -5.188 -9.349 -4.069 1.00 98.31 230 PRO A N 1
ATOM 1795 C CA . PRO A 1 230 ? -6.510 -8.724 -4.091 1.00 98.31 230 PRO A CA 1
ATOM 1796 C C . PRO A 1 230 ? -7.418 -9.096 -2.910 1.00 98.31 230 PRO A C 1
ATOM 1798 O O . PRO A 1 230 ? -8.075 -8.225 -2.347 1.00 98.31 230 PRO A O 1
ATOM 1801 N N . MET A 1 231 ? -7.477 -10.371 -2.521 1.00 97.75 231 MET A N 1
ATOM 1802 C CA . MET A 1 231 ? -8.319 -10.841 -1.418 1.00 97.75 231 MET A CA 1
ATOM 1803 C C . MET A 1 231 ? -7.805 -10.354 -0.062 1.00 97.75 231 MET A C 1
ATOM 1805 O O . MET A 1 231 ? -8.610 -9.974 0.786 1.00 97.75 231 MET A O 1
ATOM 1809 N N . GLU A 1 232 ? -6.489 -10.331 0.149 1.00 95.94 232 GLU A N 1
ATOM 1810 C CA . GLU A 1 232 ? -5.854 -9.774 1.347 1.00 95.94 232 GLU A CA 1
ATOM 1811 C C . GLU A 1 232 ? -6.183 -8.294 1.532 1.00 95.94 232 GLU A C 1
ATOM 1813 O O . GLU A 1 232 ? -6.645 -7.894 2.609 1.00 95.94 232 GLU A O 1
ATOM 1818 N N . TRP A 1 233 ? -5.972 -7.499 0.480 1.00 97.56 233 TRP A N 1
ATOM 1819 C CA . TRP A 1 233 ? -6.197 -6.059 0.520 1.00 97.56 233 TRP A CA 1
ATOM 1820 C C . TRP A 1 233 ? -7.678 -5.758 0.756 1.00 97.56 233 TRP A C 1
ATOM 1822 O O . TRP A 1 233 ? -8.027 -5.054 1.701 1.00 97.56 233 TRP A O 1
ATOM 1832 N N . VAL A 1 234 ? -8.565 -6.375 -0.034 1.00 98.12 234 VAL A N 1
ATOM 1833 C CA . VAL A 1 234 ? -10.017 -6.165 0.066 1.00 98.12 234 VAL A CA 1
ATOM 1834 C C . VAL A 1 234 ? -10.559 -6.631 1.418 1.00 98.12 234 VAL A C 1
ATOM 1836 O O . VAL A 1 234 ? -11.388 -5.946 2.016 1.00 98.12 234 VAL A O 1
ATOM 1839 N N . SER A 1 235 ? -10.088 -7.770 1.935 1.00 96.88 235 SER A N 1
ATOM 1840 C CA . SER A 1 235 ? -10.482 -8.264 3.258 1.00 96.88 235 SER A CA 1
ATOM 1841 C C . SER A 1 235 ? -10.118 -7.265 4.349 1.00 96.88 235 SER A C 1
ATOM 1843 O O . SER A 1 235 ? -10.965 -6.917 5.174 1.00 96.88 235 SER A O 1
ATOM 1845 N N . SER A 1 236 ? -8.867 -6.804 4.354 1.00 95.94 236 SER A N 1
ATOM 1846 C CA . SER A 1 236 ? -8.363 -5.866 5.361 1.00 95.94 236 SER A CA 1
ATOM 1847 C C . SER A 1 236 ? -9.093 -4.525 5.281 1.00 95.94 236 SER A C 1
ATOM 1849 O O . SER A 1 236 ? -9.522 -4.004 6.307 1.00 95.94 236 SER A O 1
ATOM 1851 N N . HIS A 1 237 ? -9.332 -4.022 4.066 1.00 97.06 237 HIS A N 1
ATOM 1852 C CA . HIS A 1 237 ? -10.066 -2.779 3.819 1.00 97.06 237 HIS A CA 1
ATOM 1853 C C . HIS A 1 237 ? -11.531 -2.855 4.266 1.00 97.06 237 HIS A C 1
ATOM 1855 O O . HIS A 1 237 ? -12.045 -1.947 4.915 1.00 97.06 237 HIS A O 1
ATOM 1861 N N . ARG A 1 238 ? -12.216 -3.974 3.993 1.00 96.81 238 ARG A N 1
ATOM 1862 C CA . ARG A 1 238 ? -13.592 -4.204 4.467 1.00 96.81 238 ARG A CA 1
ATOM 1863 C C . ARG A 1 238 ? -13.672 -4.240 5.998 1.00 96.81 238 ARG A C 1
ATOM 1865 O O . ARG A 1 238 ? -14.627 -3.704 6.552 1.00 96.81 238 ARG A O 1
ATOM 1872 N N . TYR A 1 239 ? -12.694 -4.842 6.682 1.00 95.25 239 TYR A N 1
ATOM 1873 C CA . TYR A 1 239 ? -12.639 -4.808 8.151 1.00 95.25 239 TYR A CA 1
ATOM 1874 C C . TYR A 1 239 ? -12.304 -3.422 8.695 1.00 95.25 239 TYR A C 1
ATOM 1876 O O . TYR A 1 239 ? -12.920 -3.013 9.673 1.00 95.25 239 TYR A O 1
ATOM 1884 N N . HIS A 1 240 ? -11.401 -2.684 8.047 1.00 95.06 240 HIS A N 1
ATOM 1885 C CA . HIS A 1 240 ? -11.136 -1.289 8.391 1.00 95.06 240 HIS A CA 1
ATOM 1886 C C . HIS A 1 240 ? -12.412 -0.445 8.330 1.00 95.06 240 HIS A C 1
ATOM 1888 O O . HIS A 1 240 ? -12.719 0.250 9.289 1.00 95.06 240 HIS A O 1
ATOM 1894 N N . HIS A 1 241 ? -13.217 -0.565 7.271 1.00 94.19 241 HIS A N 1
ATOM 1895 C CA . HIS A 1 241 ? -14.496 0.149 7.191 1.00 94.19 241 HIS A CA 1
ATOM 1896 C C . HIS A 1 241 ? -15.538 -0.315 8.209 1.00 94.19 241 HIS A C 1
ATOM 1898 O O . HIS A 1 241 ? -16.327 0.496 8.683 1.00 94.19 241 HIS A O 1
ATOM 1904 N N . LEU A 1 242 ? -15.570 -1.610 8.535 1.00 92.88 242 LEU A N 1
ATOM 1905 C CA . LEU A 1 242 ? -16.500 -2.136 9.536 1.00 92.88 242 LEU A CA 1
ATOM 1906 C C . LEU A 1 242 ? -16.180 -1.618 10.945 1.00 92.88 242 LEU A C 1
ATOM 1908 O O . LEU A 1 242 ? -17.089 -1.435 11.749 1.00 92.88 242 LEU A O 1
ATOM 1912 N N . HIS A 1 243 ? -14.896 -1.399 11.224 1.00 93.75 243 HIS A N 1
ATOM 1913 C CA . HIS A 1 243 ? -14.369 -1.137 12.561 1.00 93.75 243 HIS A CA 1
ATOM 1914 C C . HIS A 1 243 ? -13.623 0.186 12.661 1.00 93.75 243 HIS A C 1
ATOM 1916 O O . HIS A 1 243 ? -12.803 0.329 13.562 1.00 93.75 243 HIS A O 1
ATOM 1922 N N . THR A 1 244 ? -13.873 1.128 11.751 1.00 93.12 244 THR A N 1
ATOM 1923 C CA . THR A 1 244 ? -13.053 2.334 11.575 1.00 93.12 244 THR A CA 1
ATOM 1924 C C . THR A 1 244 ? -12.819 3.066 12.889 1.00 93.12 244 THR A C 1
ATOM 1926 O O . THR A 1 244 ? -13.764 3.429 13.588 1.00 93.12 244 THR A O 1
ATOM 1929 N N . ASP A 1 245 ? -11.547 3.309 13.207 1.00 92.94 245 ASP A N 1
ATOM 1930 C CA . ASP A 1 245 ? -11.118 3.989 14.429 1.00 92.94 245 ASP A CA 1
ATOM 1931 C C . ASP A 1 245 ? -11.560 3.292 15.738 1.00 92.94 245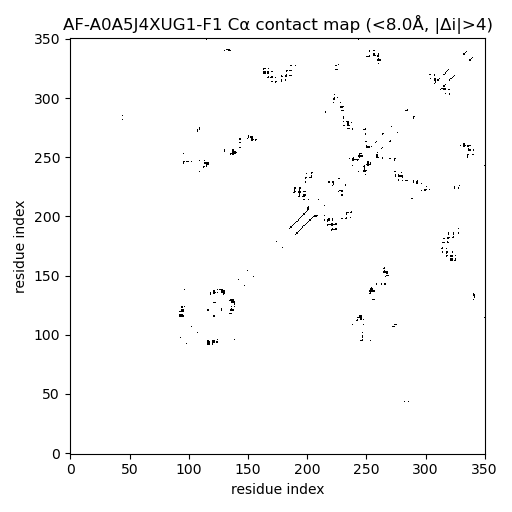 ASP A C 1
ATOM 1933 O O . ASP A 1 245 ? -11.655 3.920 16.791 1.00 92.94 245 ASP A O 1
ATOM 1937 N N . THR A 1 246 ? -11.802 1.981 15.711 1.00 94.06 246 THR A N 1
ATOM 1938 C CA . THR A 1 246 ? -12.037 1.153 16.910 1.00 94.06 246 THR A CA 1
ATOM 1939 C C . THR A 1 246 ? -10.832 0.240 17.181 1.00 94.06 246 THR A C 1
ATOM 1941 O O . THR A 1 246 ? -9.929 0.133 16.344 1.00 94.06 246 THR A O 1
ATOM 1944 N N . PRO A 1 247 ? -10.781 -0.474 18.320 1.00 94.56 247 PRO A N 1
ATOM 1945 C CA . PRO A 1 247 ? -9.729 -1.462 18.576 1.00 94.56 247 PRO A CA 1
ATOM 1946 C C . PRO A 1 247 ? -9.653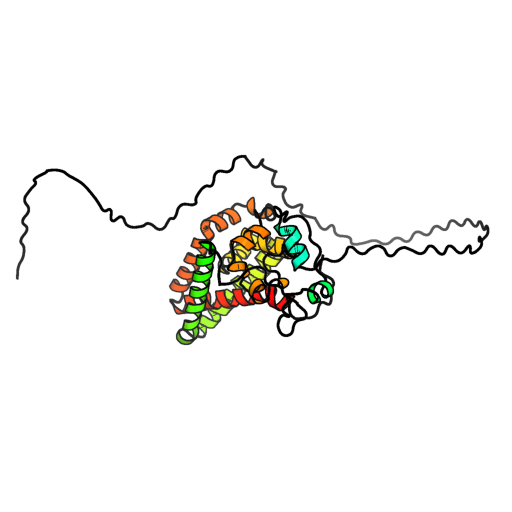 -2.623 17.577 1.00 94.56 247 PRO A C 1
ATOM 1948 O O . PRO A 1 247 ? -8.625 -3.298 17.510 1.00 94.56 247 PRO A O 1
ATOM 1951 N N . LEU A 1 248 ? -10.722 -2.885 16.816 1.00 94.50 248 LEU A N 1
ATOM 1952 C CA . LEU A 1 248 ? -10.726 -3.916 15.774 1.00 94.50 248 LEU A CA 1
ATOM 1953 C C . LEU A 1 248 ? -10.235 -3.394 14.414 1.00 94.50 248 LEU A C 1
ATOM 1955 O O . LEU A 1 248 ? -10.047 -4.191 13.496 1.00 94.50 248 LEU A O 1
ATOM 1959 N N . ASP A 1 249 ? -9.979 -2.091 14.281 1.00 95.31 249 ASP A N 1
ATOM 1960 C CA . ASP A 1 249 ? -9.363 -1.518 13.087 1.00 95.31 249 ASP A CA 1
ATOM 1961 C C . ASP A 1 249 ? -7.881 -1.935 12.992 1.00 95.31 249 ASP A C 1
ATOM 1963 O O . ASP A 1 249 ? -7.091 -1.633 13.902 1.00 95.31 249 ASP A O 1
ATOM 1967 N N . PRO A 1 250 ? -7.448 -2.612 11.911 1.00 94.00 250 PRO A N 1
ATOM 1968 C CA . PRO A 1 250 ? -6.050 -2.996 11.740 1.00 94.00 250 PRO A CA 1
ATOM 1969 C C . PRO A 1 250 ? -5.074 -1.814 11.755 1.00 94.00 250 PRO A C 1
ATOM 1971 O O . PRO A 1 250 ? -3.933 -1.999 12.170 1.00 94.00 250 PRO A O 1
ATOM 1974 N N . HIS A 1 251 ? -5.504 -0.614 11.363 1.00 94.94 251 HIS A N 1
ATOM 1975 C CA . HIS A 1 251 ? -4.641 0.564 11.251 1.00 94.94 251 HIS A CA 1
ATOM 1976 C C . HIS A 1 251 ? -5.255 1.802 11.910 1.00 94.94 251 HIS A C 1
ATOM 1978 O O . HIS A 1 251 ? -5.126 2.912 11.400 1.00 94.94 251 HIS A O 1
ATOM 1984 N N . SER A 1 252 ? -5.870 1.614 13.083 1.00 95.00 252 SER A N 1
ATOM 1985 C CA . SER A 1 252 ? -6.472 2.710 13.846 1.00 95.00 252 SER A CA 1
ATOM 1986 C C . SER A 1 252 ? -5.485 3.861 14.117 1.00 95.00 252 SER A C 1
ATOM 1988 O O . SER A 1 252 ? -4.402 3.619 14.665 1.00 95.00 252 SER A O 1
ATOM 1990 N N . PRO A 1 253 ? -5.856 5.129 13.860 1.00 93.94 253 PRO A N 1
ATOM 1991 C CA . PRO A 1 253 ? -5.055 6.296 14.240 1.00 93.94 253 PRO A CA 1
ATOM 1992 C C . PRO A 1 253 ? -4.935 6.453 15.764 1.00 93.94 253 PRO A C 1
ATOM 1994 O O . PRO A 1 253 ? -3.998 7.095 16.242 1.00 93.94 253 PRO A O 1
ATOM 1997 N N . TYR A 1 254 ? -5.840 5.842 16.539 1.00 93.88 254 TYR A N 1
ATOM 1998 C CA . TYR A 1 254 ? -5.820 5.884 18.001 1.00 93.88 254 TYR A CA 1
ATOM 1999 C C . TYR A 1 254 ? -4.727 5.014 18.629 1.00 93.88 254 TYR A C 1
ATOM 2001 O O . TYR A 1 254 ? -4.475 5.149 19.821 1.00 93.88 254 TYR A O 1
ATOM 2009 N N . GLU A 1 255 ? -4.016 4.191 17.854 1.00 93.69 255 GLU A N 1
ATOM 2010 C CA . GLU A 1 255 ? -2.768 3.546 18.304 1.00 93.69 255 GLU A CA 1
ATOM 2011 C C . GLU A 1 255 ? -1.514 4.344 17.904 1.00 93.69 255 GLU A C 1
ATOM 2013 O O . GLU A 1 255 ? -0.396 4.000 18.291 1.00 93.69 255 GLU A O 1
ATOM 2018 N N . GLY A 1 256 ? -1.698 5.448 17.173 1.00 93.44 256 GLY A N 1
ATOM 2019 C CA . GLY A 1 256 ? -0.668 6.419 16.824 1.00 93.44 256 GLY A CA 1
ATOM 2020 C C . GLY A 1 256 ? -0.572 6.668 15.323 1.00 93.44 256 GLY A C 1
ATOM 2021 O O . GLY A 1 256 ? -0.786 5.774 14.510 1.00 93.44 256 GLY A O 1
ATOM 2022 N N . PHE A 1 257 ? -0.150 7.877 14.946 1.00 94.50 257 PHE A N 1
ATOM 2023 C CA . PHE A 1 257 ? 0.033 8.255 13.540 1.00 94.50 257 PHE A CA 1
ATOM 2024 C C . PHE A 1 257 ? 0.958 7.293 12.775 1.00 94.50 257 PHE A C 1
ATOM 2026 O O . PHE A 1 257 ? 0.655 6.871 11.663 1.00 94.50 257 PHE A O 1
ATOM 2033 N N . TRP A 1 258 ? 2.087 6.911 13.377 1.00 94.12 258 TRP A N 1
ATOM 2034 C CA . TRP A 1 258 ? 3.026 5.983 12.744 1.00 94.12 258 TRP A CA 1
ATOM 2035 C C . TRP A 1 258 ? 2.496 4.553 12.689 1.00 94.12 258 TRP A C 1
ATOM 2037 O O . TRP A 1 258 ? 2.844 3.828 11.757 1.00 94.12 258 TRP A O 1
ATOM 2047 N N . TRP A 1 259 ? 1.635 4.165 13.638 1.00 94.81 259 TRP A N 1
ATOM 2048 C CA . TRP A 1 259 ? 0.931 2.890 13.577 1.00 94.81 259 TRP A CA 1
ATOM 2049 C C . TRP A 1 259 ? 0.013 2.847 12.359 1.00 94.81 259 TRP A C 1
ATOM 2051 O O . TRP A 1 259 ? 0.189 1.959 11.530 1.00 94.81 259 TRP A O 1
ATOM 2061 N N . SER A 1 260 ? -0.886 3.826 12.204 1.00 95.38 260 SER A N 1
ATOM 2062 C CA . SER A 1 260 ? -1.835 3.868 11.084 1.00 95.38 260 SER A CA 1
ATOM 2063 C C . SER A 1 260 ? -1.165 4.081 9.725 1.00 95.38 260 SER A C 1
ATOM 2065 O O . SER A 1 260 ? -1.635 3.550 8.720 1.00 95.38 260 SER A O 1
ATOM 2067 N N . HIS A 1 261 ? -0.034 4.794 9.683 1.00 96.12 261 HIS A N 1
ATOM 2068 C CA . HIS A 1 261 ? 0.706 5.016 8.442 1.00 96.12 261 HIS A CA 1
ATOM 2069 C C . HIS A 1 261 ? 1.419 3.745 7.955 1.00 96.12 261 HIS A C 1
ATOM 2071 O O . HIS A 1 261 ? 1.223 3.323 6.824 1.00 96.12 261 HIS A O 1
ATOM 2077 N N . MET A 1 262 ? 2.239 3.104 8.793 1.00 94.56 262 MET A N 1
ATOM 2078 C CA . MET A 1 262 ? 3.018 1.928 8.364 1.00 94.56 262 MET A CA 1
ATOM 2079 C C . MET A 1 262 ? 3.210 0.861 9.441 1.00 94.56 262 MET A C 1
ATOM 2081 O O . MET A 1 262 ? 3.495 -0.286 9.114 1.00 94.56 262 MET A O 1
ATOM 2085 N N . GLY A 1 263 ? 3.071 1.210 10.720 1.00 93.44 263 GLY A N 1
ATOM 2086 C CA . GLY A 1 263 ? 3.389 0.317 11.829 1.00 93.44 263 GLY A CA 1
ATOM 2087 C C . GLY A 1 263 ? 2.541 -0.950 11.854 1.00 93.44 263 GLY A C 1
ATOM 2088 O O . GLY A 1 263 ? 3.070 -2.012 12.169 1.00 93.44 263 GLY A O 1
ATOM 2089 N N . TRP A 1 264 ? 1.278 -0.861 11.432 1.00 93.75 264 TRP A N 1
ATOM 2090 C CA . TRP A 1 264 ? 0.400 -2.022 11.301 1.00 93.75 264 TRP A CA 1
ATOM 2091 C C . TRP A 1 264 ? 0.963 -3.086 10.342 1.00 93.75 264 TRP A C 1
ATOM 2093 O O . TRP A 1 264 ? 0.894 -4.272 10.639 1.00 93.75 264 TRP A O 1
ATOM 2103 N N . LEU A 1 265 ? 1.610 -2.689 9.239 1.00 91.69 265 LEU A N 1
ATOM 2104 C CA . LEU A 1 265 ? 2.240 -3.627 8.296 1.00 91.69 265 LEU A CA 1
ATOM 2105 C C . LEU A 1 265 ? 3.440 -4.355 8.907 1.00 91.69 265 LEU A C 1
ATOM 2107 O O . LEU A 1 265 ? 3.780 -5.457 8.485 1.00 91.69 265 LEU A O 1
ATOM 2111 N N . LEU A 1 266 ? 4.100 -3.736 9.887 1.00 91.38 266 LEU A N 1
ATOM 2112 C CA . LEU A 1 266 ? 5.287 -4.289 10.542 1.00 91.38 266 LEU A CA 1
ATOM 2113 C C . LEU A 1 266 ? 4.929 -5.201 11.727 1.00 91.38 266 LEU A C 1
ATOM 2115 O O . LEU A 1 266 ? 5.827 -5.719 12.395 1.00 91.38 266 LEU A O 1
ATOM 2119 N N . ASP A 1 267 ? 3.631 -5.401 11.986 1.00 91.44 267 ASP A N 1
ATOM 2120 C CA . ASP A 1 267 ? 3.111 -6.265 13.038 1.00 91.44 267 ASP A CA 1
ATOM 2121 C C . ASP A 1 267 ? 2.058 -7.251 12.523 1.00 91.44 267 ASP A C 1
ATOM 2123 O O . ASP A 1 267 ? 0.865 -7.167 12.835 1.00 91.44 267 ASP A O 1
ATOM 2127 N N . ASN A 1 268 ? 2.525 -8.255 11.779 1.00 90.00 268 ASN A N 1
ATOM 2128 C CA . ASN A 1 268 ? 1.663 -9.253 11.157 1.00 90.00 268 ASN A CA 1
ATOM 2129 C C . ASN A 1 268 ? 0.783 -9.987 12.181 1.00 90.00 268 ASN A C 1
ATOM 2131 O O . ASN A 1 268 ? -0.364 -10.322 1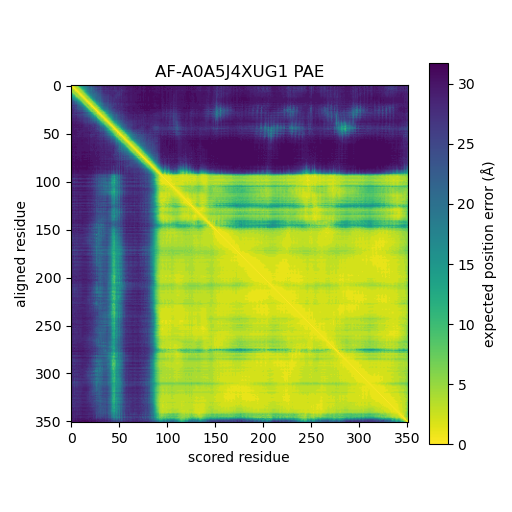1.891 1.00 90.00 268 ASN A O 1
ATOM 2135 N N . LYS A 1 269 ? 1.284 -10.223 13.401 1.00 90.00 269 LYS A N 1
ATOM 2136 C CA . LYS A 1 269 ? 0.503 -10.890 14.451 1.00 90.00 269 LYS A CA 1
ATOM 2137 C C . LYS A 1 269 ? -0.722 -10.060 14.840 1.00 90.00 269 LYS A C 1
ATOM 2139 O O . LYS A 1 269 ? -1.823 -10.608 14.872 1.00 90.00 269 LYS A O 1
ATOM 2144 N N . SER A 1 270 ? -0.534 -8.773 15.136 1.00 89.62 270 SER A N 1
ATOM 2145 C CA . SER A 1 270 ? -1.633 -7.876 15.518 1.00 89.62 270 SER A CA 1
ATOM 2146 C C . SER A 1 270 ? -2.645 -7.719 14.378 1.00 89.62 270 SER A C 1
ATOM 2148 O O . SER A 1 270 ? -3.852 -7.874 14.575 1.00 89.62 270 SER A O 1
ATOM 2150 N N . THR A 1 271 ? -2.160 -7.518 13.149 1.00 89.62 271 THR A N 1
ATOM 2151 C CA . THR A 1 271 ? -3.026 -7.364 11.973 1.00 89.62 271 THR A CA 1
ATOM 2152 C C . THR A 1 271 ? -3.839 -8.623 11.684 1.00 89.62 271 THR A C 1
ATOM 2154 O O . THR A 1 271 ? -5.051 -8.532 11.486 1.00 89.62 271 THR A O 1
ATOM 2157 N N . LEU A 1 272 ? -3.225 -9.813 11.720 1.00 89.50 272 LEU A N 1
ATOM 2158 C CA . LEU A 1 272 ? -3.941 -11.072 11.488 1.00 89.50 272 LEU A CA 1
ATOM 2159 C C . LEU A 1 272 ? -4.995 -11.358 12.561 1.00 89.50 272 LEU A C 1
ATOM 2161 O O . LEU A 1 272 ? -6.033 -11.936 12.244 1.00 89.50 272 LEU A O 1
ATOM 2165 N N . GLN A 1 273 ? -4.779 -10.932 13.809 1.00 91.38 273 GLN A N 1
ATOM 2166 C CA . GLN A 1 273 ? -5.801 -11.053 14.853 1.00 91.38 273 GLN A CA 1
ATOM 2167 C C . GLN A 1 273 ? -7.061 -10.240 14.516 1.00 91.38 273 GLN A C 1
ATOM 2169 O O . GLN A 1 273 ? -8.169 -10.734 14.720 1.00 91.38 273 GLN A O 1
ATOM 2174 N N . ARG A 1 274 ? -6.906 -9.033 13.955 1.00 92.00 274 ARG A N 1
ATOM 2175 C CA . ARG A 1 274 ? -8.019 -8.123 13.613 1.00 92.00 274 ARG A CA 1
ATOM 2176 C C . ARG A 1 274 ? -8.710 -8.467 12.290 1.00 92.00 274 ARG A C 1
ATOM 2178 O O . ARG A 1 274 ? -9.918 -8.300 12.162 1.00 92.00 274 ARG A O 1
ATOM 2185 N N . VAL A 1 275 ? -7.964 -8.989 11.315 1.00 88.06 275 VAL A N 1
ATOM 2186 C CA . VAL A 1 275 ? -8.490 -9.390 9.993 1.00 88.06 275 VAL A CA 1
ATOM 2187 C C . VAL A 1 275 ? -9.016 -10.838 9.997 1.00 88.06 275 VAL A C 1
ATOM 2189 O O . VAL A 1 275 ? -9.840 -11.224 9.165 1.00 88.06 275 VAL A O 1
ATOM 2192 N N . GLY A 1 276 ? -8.585 -11.660 10.956 1.00 83.94 276 GLY A N 1
ATOM 2193 C CA . GLY A 1 276 ? -9.033 -13.039 11.116 1.00 83.94 276 GLY A CA 1
ATOM 2194 C C . GLY A 1 276 ? -8.751 -13.913 9.889 1.00 83.94 276 GLY A C 1
ATOM 2195 O O . GLY A 1 276 ? -7.733 -13.786 9.213 1.00 83.94 276 GLY A O 1
ATOM 2196 N N . ASN A 1 277 ? -9.677 -14.821 9.581 1.00 83.31 277 ASN A N 1
ATOM 2197 C CA . ASN A 1 277 ? -9.549 -15.793 8.490 1.00 83.31 277 ASN A CA 1
ATOM 2198 C C . ASN A 1 277 ? -10.043 -15.282 7.122 1.00 83.31 277 ASN A C 1
ATOM 2200 O O . ASN A 1 277 ? -10.344 -16.098 6.250 1.00 83.31 277 ASN A O 1
ATOM 2204 N N . ARG A 1 278 ? -10.177 -13.958 6.942 1.00 87.31 278 ARG A N 1
ATOM 2205 C CA . ARG A 1 278 ? -10.612 -13.326 5.679 1.00 87.31 278 ARG A CA 1
ATOM 2206 C C . ARG A 1 278 ? -11.945 -13.879 5.145 1.00 87.31 278 ARG A C 1
ATOM 2208 O O . ARG A 1 278 ? -12.175 -13.974 3.943 1.00 87.31 278 ARG A O 1
ATOM 2215 N N . THR A 1 279 ? -12.868 -14.262 6.032 1.00 89.38 279 THR A N 1
ATOM 2216 C CA . THR A 1 279 ? -14.186 -14.791 5.614 1.00 89.38 279 THR A CA 1
ATOM 2217 C C . THR A 1 279 ? -15.086 -13.746 4.956 1.00 89.38 279 THR A C 1
ATOM 2219 O O . THR A 1 279 ? -16.077 -14.104 4.320 1.00 89.38 279 THR A O 1
ATOM 2222 N N . ASN A 1 280 ? -14.743 -12.463 5.065 1.00 94.25 280 ASN A N 1
ATOM 2223 C CA . ASN A 1 280 ? -15.473 -11.350 4.469 1.00 94.25 280 ASN A CA 1
ATOM 2224 C C . ASN A 1 280 ? -15.221 -11.165 2.958 1.00 94.25 280 ASN A C 1
ATOM 2226 O O . ASN A 1 280 ? -15.806 -10.248 2.391 1.00 94.25 280 ASN A O 1
ATOM 2230 N N . VAL A 1 281 ? -14.411 -12.011 2.305 1.00 96.12 281 VAL A N 1
ATOM 2231 C CA . VAL A 1 281 ? -14.148 -11.997 0.845 1.00 96.12 281 VAL A CA 1
ATOM 2232 C C . VAL A 1 281 ? -14.566 -13.292 0.137 1.00 96.12 281 VAL A C 1
ATOM 2234 O O . VAL A 1 281 ? -13.987 -13.699 -0.872 1.00 96.12 281 VAL A O 1
ATOM 2237 N N . ALA A 1 282 ? -15.605 -13.961 0.646 1.00 93.88 282 ALA A N 1
ATOM 2238 C CA . ALA A 1 282 ? -16.148 -15.185 0.046 1.00 93.88 282 ALA A CA 1
ATOM 2239 C C . ALA A 1 282 ? -16.622 -15.009 -1.416 1.00 93.88 282 ALA A C 1
ATOM 2241 O O . ALA A 1 282 ? -16.625 -15.961 -2.193 1.00 93.88 282 ALA A O 1
ATOM 2242 N N . ASP A 1 283 ? -16.992 -13.787 -1.803 1.00 94.50 283 ASP A N 1
ATOM 2243 C CA . ASP A 1 283 ? -17.327 -13.400 -3.178 1.00 94.50 283 ASP A CA 1
ATOM 2244 C C . ASP A 1 283 ? -16.135 -13.446 -4.142 1.00 94.50 283 ASP A C 1
ATOM 2246 O O . ASP A 1 283 ? -16.323 -13.590 -5.349 1.00 94.50 283 ASP A O 1
ATOM 2250 N N . MET A 1 284 ? -14.911 -13.315 -3.631 1.00 96.88 284 MET A N 1
ATOM 2251 C CA . MET A 1 284 ? -13.682 -13.371 -4.423 1.00 96.88 284 MET A CA 1
ATOM 2252 C C . MET A 1 284 ? -13.050 -14.759 -4.372 1.00 96.88 284 MET A C 1
ATOM 2254 O O . MET A 1 284 ? -12.590 -15.257 -5.397 1.00 96.88 284 MET A O 1
ATOM 2258 N N . SER A 1 285 ? -13.089 -15.422 -3.213 1.00 94.38 285 SER A N 1
ATOM 2259 C CA . SER A 1 285 ? -12.449 -16.729 -3.018 1.00 94.38 285 SER A CA 1
ATOM 2260 C C . SER A 1 285 ? -13.063 -17.850 -3.864 1.00 94.38 285 SER A C 1
ATOM 2262 O O . SER A 1 285 ? -12.438 -18.889 -4.083 1.00 94.38 285 SER A O 1
ATOM 2264 N N . CYS A 1 286 ? -14.272 -17.669 -4.393 1.00 93.62 286 CYS A N 1
ATOM 2265 C CA . CYS A 1 286 ? -14.861 -18.600 -5.349 1.00 93.62 286 CYS A CA 1
ATOM 2266 C C . CYS A 1 28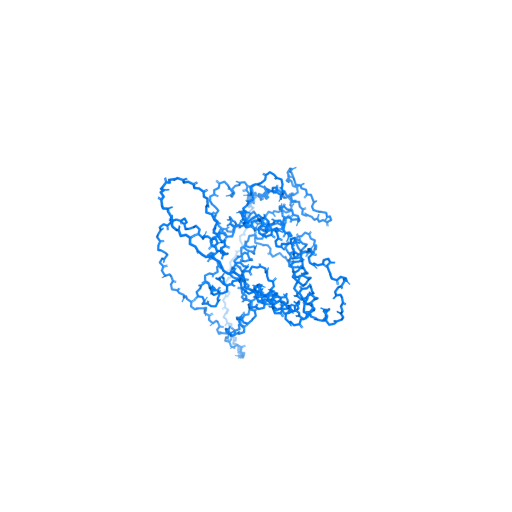6 ? -14.325 -18.452 -6.782 1.00 93.62 286 CYS A C 1
ATOM 2268 O O . CYS A 1 286 ? -14.517 -19.360 -7.589 1.00 93.62 286 CYS A O 1
ATOM 2270 N N . GLN A 1 287 ? -13.641 -17.353 -7.109 1.00 96.94 287 GLN A N 1
ATOM 2271 C CA . GLN A 1 287 ? -13.205 -17.051 -8.470 1.00 96.94 287 GLN A CA 1
ATOM 2272 C C . GLN A 1 287 ? -11.773 -17.576 -8.709 1.00 96.94 287 GLN A C 1
ATOM 2274 O O . GLN A 1 287 ? -10.863 -17.217 -7.956 1.00 96.94 287 GLN A O 1
ATOM 2279 N N . PRO A 1 288 ? -11.529 -18.391 -9.758 1.00 97.81 288 PRO A N 1
ATOM 2280 C CA . PRO A 1 288 ? -10.206 -18.969 -10.023 1.00 97.81 288 PRO A CA 1
ATOM 2281 C C . PRO A 1 288 ? -9.098 -17.934 -10.227 1.00 97.81 288 PRO A C 1
ATOM 2283 O O . PRO A 1 288 ? -7.971 -18.162 -9.805 1.00 97.81 288 PRO A O 1
ATOM 2286 N N . PHE A 1 289 ? -9.425 -16.785 -10.828 1.00 98.44 289 PHE A N 1
ATOM 2287 C CA . PHE A 1 289 ? -8.469 -15.702 -11.066 1.00 98.44 289 PHE A CA 1
ATOM 2288 C C . PHE A 1 289 ? -7.826 -15.200 -9.765 1.00 98.44 289 PHE A C 1
ATOM 2290 O O . PHE A 1 289 ? -6.606 -15.114 -9.683 1.00 98.44 289 PHE A O 1
ATOM 2297 N N . TYR A 1 290 ? -8.623 -14.921 -8.728 1.00 98.38 290 TYR A N 1
ATOM 2298 C CA . TYR A 1 290 ? -8.092 -14.404 -7.463 1.00 98.38 290 TYR A CA 1
ATOM 2299 C C . TYR A 1 290 ? -7.282 -15.447 -6.694 1.00 98.38 290 TYR A C 1
ATOM 2301 O O . TYR A 1 290 ? -6.262 -15.103 -6.107 1.00 98.38 290 TYR A O 1
ATOM 2309 N N . LYS A 1 291 ? -7.687 -16.722 -6.751 1.00 97.81 291 LYS A N 1
ATOM 2310 C CA . LYS A 1 291 ? -6.898 -17.835 -6.202 1.00 97.81 291 LYS A CA 1
ATOM 2311 C C . LYS A 1 291 ? -5.544 -17.963 -6.891 1.00 97.81 291 LYS A C 1
ATOM 2313 O O . LYS A 1 291 ? -4.529 -18.032 -6.215 1.00 97.81 291 LYS A O 1
ATOM 2318 N N . TRP A 1 292 ? -5.534 -17.916 -8.224 1.00 98.38 292 TRP A N 1
ATOM 2319 C CA . TRP A 1 292 ? -4.297 -17.948 -8.999 1.00 98.38 292 TRP A CA 1
ATOM 2320 C C . TRP A 1 292 ? -3.362 -16.807 -8.594 1.00 98.38 292 TRP A C 1
ATOM 2322 O O . TRP A 1 292 ? -2.229 -17.081 -8.222 1.00 98.38 292 TRP A O 1
ATOM 2332 N N . ILE A 1 293 ? -3.857 -15.563 -8.554 1.00 98.50 293 ILE A N 1
ATOM 2333 C CA . ILE A 1 293 ? -3.058 -14.412 -8.112 1.00 98.50 293 ILE A CA 1
ATOM 2334 C C . ILE A 1 293 ? -2.522 -14.595 -6.689 1.00 98.50 293 ILE A C 1
ATOM 2336 O O . ILE A 1 293 ? -1.368 -14.255 -6.446 1.00 98.50 293 ILE A O 1
ATOM 2340 N N . GLN A 1 294 ? -3.325 -15.111 -5.754 1.00 97.25 294 GLN A N 1
ATOM 2341 C CA . GLN A 1 294 ? -2.876 -15.376 -4.384 1.00 97.25 294 GLN A CA 1
ATOM 2342 C C . GLN A 1 294 ? -1.713 -16.382 -4.357 1.00 97.25 294 GLN A C 1
ATOM 2344 O O . GLN A 1 294 ? -0.720 -16.141 -3.672 1.00 97.25 294 GLN A O 1
ATOM 2349 N N . ASP A 1 295 ? -1.800 -17.459 -5.141 1.00 97.62 295 ASP A N 1
ATOM 2350 C CA . ASP A 1 295 ? -0.773 -18.504 -5.205 1.00 97.62 295 ASP A CA 1
ATOM 2351 C C . ASP A 1 295 ? 0.497 -18.051 -5.953 1.00 97.62 295 ASP A C 1
ATOM 2353 O O . ASP A 1 295 ? 1.597 -18.535 -5.676 1.00 97.62 295 ASP A O 1
ATOM 2357 N N . THR A 1 296 ? 0.375 -17.111 -6.899 1.00 98.19 296 THR A N 1
ATOM 2358 C CA . THR A 1 296 ? 1.482 -16.648 -7.757 1.00 98.19 296 THR A CA 1
ATOM 2359 C C . THR A 1 296 ? 1.959 -15.227 -7.464 1.00 98.19 296 THR A C 1
ATOM 2361 O O . THR A 1 296 ? 2.801 -14.709 -8.199 1.00 98.19 296 THR A O 1
ATOM 2364 N N . TYR A 1 297 ? 1.477 -14.584 -6.396 1.00 97.81 297 TYR A N 1
ATOM 2365 C CA . TYR A 1 297 ? 1.689 -13.155 -6.127 1.00 97.81 297 TYR A CA 1
ATOM 2366 C C . TYR A 1 297 ? 3.164 -12.726 -6.207 1.00 97.81 297 TYR A C 1
ATOM 2368 O O . TYR A 1 297 ? 3.504 -11.764 -6.899 1.00 97.81 297 TYR A O 1
ATOM 2376 N N . THR A 1 298 ? 4.071 -13.485 -5.582 1.00 96.25 298 THR A N 1
ATOM 2377 C CA . THR A 1 298 ? 5.518 -13.206 -5.615 1.00 96.25 298 THR A CA 1
ATOM 2378 C C . THR A 1 298 ? 6.093 -13.238 -7.034 1.00 96.25 298 THR A C 1
ATOM 2380 O O . THR A 1 298 ? 6.944 -12.414 -7.367 1.00 96.25 298 THR A O 1
ATOM 2383 N N . TRP A 1 299 ? 5.608 -14.128 -7.903 1.00 98.06 299 TRP A N 1
ATOM 2384 C CA . TRP A 1 299 ? 6.071 -14.212 -9.291 1.00 98.06 299 TRP A CA 1
ATOM 2385 C C . TRP A 1 299 ? 5.639 -13.010 -10.126 1.00 98.06 299 TRP A C 1
ATOM 2387 O O . TRP A 1 299 ? 6.395 -12.581 -10.993 1.00 98.06 299 TRP A O 1
ATOM 2397 N N . HIS A 1 300 ? 4.485 -12.405 -9.834 1.00 98.06 300 HIS A N 1
ATOM 2398 C CA . HIS A 1 300 ? 4.076 -11.154 -10.480 1.00 98.06 300 HIS A CA 1
ATOM 2399 C C . HIS A 1 300 ? 4.974 -9.982 -10.080 1.00 98.06 300 HIS A C 1
ATOM 2401 O O . HIS A 1 300 ? 5.313 -9.155 -10.926 1.00 98.06 300 HIS A O 1
ATOM 2407 N N . VAL A 1 301 ? 5.420 -9.941 -8.820 1.00 96.38 301 VAL A N 1
ATOM 2408 C CA . VAL A 1 301 ? 6.387 -8.940 -8.344 1.00 96.38 301 VAL A CA 1
ATOM 2409 C C . VAL A 1 301 ? 7.737 -9.106 -9.043 1.00 96.38 301 VAL A C 1
ATOM 2411 O O . VAL A 1 301 ? 8.275 -8.138 -9.581 1.00 96.38 301 VAL A O 1
ATOM 2414 N N . VAL A 1 302 ? 8.265 -10.333 -9.092 1.00 97.75 302 VAL A N 1
ATOM 2415 C CA . VAL A 1 302 ? 9.525 -10.632 -9.796 1.00 97.75 302 VAL A CA 1
ATOM 2416 C C . VAL A 1 302 ? 9.400 -10.313 -11.287 1.00 97.75 302 VAL A C 1
ATOM 2418 O O . VAL A 1 302 ? 10.265 -9.642 -11.848 1.00 97.75 302 VAL A O 1
ATOM 2421 N N . GLY A 1 303 ? 8.298 -10.730 -11.915 1.00 98.31 303 GLY A N 1
ATOM 2422 C CA . GLY A 1 303 ? 8.009 -10.469 -13.322 1.00 98.31 303 GLY A CA 1
ATOM 2423 C C . GLY A 1 303 ? 7.936 -8.978 -13.648 1.00 98.31 303 GLY A C 1
ATOM 2424 O O . GLY A 1 303 ? 8.462 -8.559 -14.675 1.00 98.31 303 GLY A O 1
ATOM 2425 N N . LEU A 1 304 ? 7.366 -8.158 -12.758 1.00 98.19 304 LEU A N 1
ATOM 2426 C CA . LEU A 1 304 ? 7.332 -6.704 -12.922 1.00 98.19 304 LEU A CA 1
ATOM 2427 C C . LEU A 1 304 ? 8.738 -6.096 -12.950 1.00 98.19 304 LEU A C 1
ATOM 2429 O O . LEU A 1 304 ? 9.053 -5.326 -13.855 1.00 98.19 304 LEU A O 1
ATOM 2433 N N . PHE A 1 305 ? 9.593 -6.440 -11.985 1.00 98.12 305 PHE A N 1
ATOM 2434 C CA . PHE A 1 305 ? 10.960 -5.915 -11.945 1.00 98.12 305 PHE A CA 1
ATOM 2435 C C . PHE A 1 305 ? 11.814 -6.424 -13.110 1.00 98.12 305 PHE A C 1
ATOM 2437 O O . PHE A 1 305 ? 12.576 -5.644 -13.680 1.00 98.12 305 PHE A O 1
ATOM 2444 N N . ALA A 1 306 ? 11.639 -7.685 -13.518 1.00 98.44 306 ALA A N 1
ATOM 2445 C CA . ALA A 1 306 ? 12.285 -8.232 -14.708 1.00 98.44 306 ALA A CA 1
ATOM 2446 C C . ALA A 1 306 ? 11.842 -7.498 -15.986 1.00 98.44 306 ALA A C 1
ATOM 2448 O O . ALA A 1 306 ? 12.682 -7.131 -16.804 1.00 98.44 306 ALA A O 1
ATOM 2449 N N . ALA A 1 307 ? 10.542 -7.220 -16.136 1.00 98.38 307 ALA A N 1
ATOM 2450 C CA . ALA A 1 307 ? 10.009 -6.475 -17.274 1.00 98.38 307 ALA A CA 1
ATOM 2451 C C . ALA A 1 307 ? 10.526 -5.029 -17.310 1.00 98.38 307 ALA A C 1
ATOM 2453 O O . ALA A 1 307 ? 10.939 -4.549 -18.363 1.00 98.38 307 ALA A O 1
ATOM 2454 N N . LEU A 1 308 ? 10.566 -4.344 -16.162 1.00 98.38 308 LEU A N 1
ATOM 2455 C CA . LEU A 1 308 ? 11.138 -2.998 -16.066 1.00 98.38 308 LEU A CA 1
ATOM 2456 C C . LEU A 1 308 ? 12.617 -2.990 -16.462 1.00 98.38 308 LEU A C 1
ATOM 2458 O O . LEU A 1 308 ? 13.031 -2.149 -17.259 1.00 98.38 308 LEU A O 1
ATOM 2462 N N . TYR A 1 309 ? 13.395 -3.955 -15.964 1.00 98.31 309 TYR A N 1
ATOM 2463 C CA . TYR A 1 309 ? 14.801 -4.088 -16.333 1.00 98.31 309 TYR A CA 1
ATOM 2464 C C . TYR A 1 309 ? 14.986 -4.364 -17.829 1.00 98.31 309 TYR A C 1
ATOM 2466 O O . TYR A 1 309 ? 15.849 -3.764 -18.461 1.00 98.31 309 TYR A O 1
ATOM 2474 N N . ALA A 1 310 ? 14.151 -5.219 -18.422 1.00 98.19 310 ALA A N 1
ATOM 2475 C CA . ALA A 1 310 ? 14.212 -5.511 -19.852 1.00 98.19 310 ALA A CA 1
ATOM 2476 C C . ALA A 1 310 ? 13.890 -4.284 -20.726 1.00 98.19 310 ALA A C 1
ATOM 2478 O O . ALA A 1 310 ? 14.480 -4.122 -21.790 1.00 98.19 310 ALA A O 1
ATOM 2479 N N . VAL A 1 311 ? 12.974 -3.414 -20.284 1.00 95.75 311 VAL A N 1
ATOM 2480 C CA . VAL A 1 311 ? 12.539 -2.232 -21.050 1.00 95.75 311 VAL A CA 1
ATOM 2481 C C . VAL A 1 311 ? 13.519 -1.062 -20.940 1.00 95.75 311 VAL A C 1
ATOM 2483 O O . VAL A 1 311 ? 13.746 -0.364 -21.925 1.00 95.75 311 VAL A O 1
ATOM 2486 N N . GLY A 1 312 ? 14.082 -0.809 -19.758 1.00 96.31 312 GLY A N 1
ATOM 2487 C CA . GLY A 1 312 ? 14.896 0.392 -19.527 1.00 96.31 312 GLY A CA 1
ATOM 2488 C C . GLY A 1 312 ? 16.008 0.215 -18.502 1.00 96.31 312 GLY A C 1
ATOM 2489 O O . GLY A 1 312 ? 16.459 1.196 -17.910 1.00 96.31 312 GLY A O 1
ATOM 2490 N N . GLY A 1 313 ? 16.432 -1.027 -18.266 1.00 98.12 313 GLY A N 1
ATOM 2491 C CA . GLY A 1 313 ? 17.521 -1.369 -17.363 1.00 98.12 313 GLY A CA 1
ATOM 2492 C C . GLY A 1 313 ? 17.266 -0.951 -15.918 1.00 98.12 313 GLY A C 1
ATOM 2493 O O . GLY A 1 313 ? 16.134 -0.841 -15.438 1.00 98.12 313 GLY A O 1
ATOM 2494 N N . PHE A 1 314 ? 18.363 -0.697 -15.210 1.00 98.31 314 PHE A N 1
ATOM 2495 C CA . PHE A 1 314 ? 18.327 -0.257 -13.820 1.00 98.31 314 PHE A CA 1
ATOM 2496 C C . PHE A 1 314 ? 17.532 1.053 -13.604 1.00 98.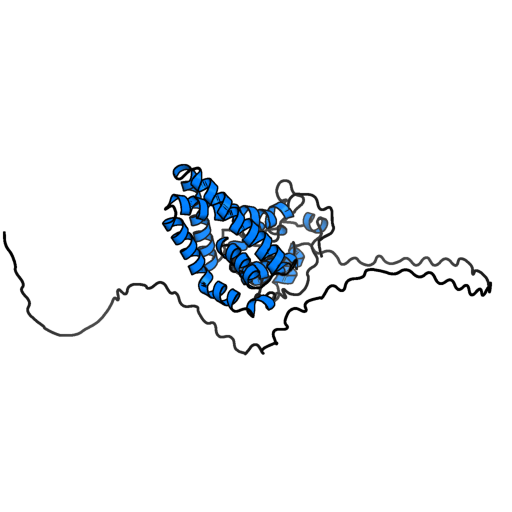31 314 PHE A C 1
ATOM 2498 O O . PHE A 1 314 ? 16.724 1.080 -12.674 1.00 98.31 314 PHE A O 1
ATOM 2505 N N . PRO A 1 315 ? 17.636 2.098 -14.458 1.00 98.56 315 PRO A N 1
ATOM 2506 C CA . PRO A 1 315 ? 16.801 3.296 -14.325 1.00 98.56 315 PRO A CA 1
ATOM 2507 C C . PRO A 1 315 ? 15.293 3.010 -14.307 1.00 98.56 315 PRO A C 1
ATOM 2509 O O . PRO A 1 315 ? 14.577 3.548 -13.462 1.00 98.56 315 PRO A O 1
ATOM 2512 N N . ALA A 1 316 ? 14.802 2.112 -15.166 1.00 98.50 316 ALA A N 1
ATOM 2513 C CA . ALA A 1 316 ? 13.383 1.760 -15.192 1.00 98.50 316 ALA A CA 1
ATOM 2514 C C . ALA A 1 316 ? 12.937 1.006 -13.929 1.00 98.50 316 ALA A C 1
ATOM 2516 O O . ALA A 1 316 ? 11.835 1.251 -13.431 1.00 98.50 316 ALA A O 1
ATOM 2517 N N . MET A 1 317 ? 13.793 0.145 -13.364 1.00 98.19 317 MET A N 1
ATOM 2518 C CA . MET A 1 317 ? 13.532 -0.485 -12.063 1.00 98.19 317 MET A CA 1
ATOM 2519 C C . MET A 1 317 ? 13.458 0.540 -10.927 1.00 98.19 317 MET A C 1
ATOM 2521 O O . MET A 1 317 ? 12.624 0.395 -10.034 1.00 98.19 317 MET A O 1
ATOM 2525 N N . VAL A 1 318 ? 14.308 1.570 -10.951 1.00 98.56 318 VAL A N 1
ATOM 2526 C CA . VAL A 1 318 ? 14.297 2.635 -9.939 1.00 98.56 318 VAL A CA 1
ATOM 2527 C C . VAL A 1 318 ? 13.030 3.478 -10.067 1.00 98.56 318 VAL A C 1
ATOM 2529 O O . VAL A 1 318 ? 12.317 3.644 -9.083 1.00 98.56 318 VAL A O 1
ATOM 2532 N N . TRP A 1 319 ? 12.700 3.965 -11.264 1.00 98.69 319 TRP A N 1
ATOM 2533 C CA . TRP A 1 319 ? 11.602 4.918 -11.456 1.00 98.69 319 TRP A CA 1
ATOM 2534 C C . TRP A 1 319 ? 10.221 4.262 -11.568 1.00 98.69 319 TRP A C 1
ATOM 2536 O O . TRP A 1 319 ? 9.315 4.618 -10.818 1.00 98.69 319 TRP A O 1
ATOM 2546 N N . GLY A 1 320 ? 10.045 3.281 -12.460 1.00 98.12 320 GLY A N 1
ATOM 2547 C CA . GLY A 1 320 ? 8.772 2.560 -12.634 1.00 98.12 320 GLY A CA 1
ATOM 2548 C C . GLY A 1 320 ? 8.523 1.478 -11.573 1.00 98.12 320 GLY A C 1
ATOM 2549 O O . GLY A 1 320 ? 7.382 1.056 -11.344 1.00 98.12 320 GLY A O 1
ATOM 2550 N N . GLY A 1 321 ? 9.590 1.033 -10.908 1.00 97.81 321 GLY A N 1
ATOM 2551 C CA . GLY A 1 321 ? 9.548 0.107 -9.782 1.00 97.81 321 GLY A CA 1
ATOM 2552 C C . GLY A 1 321 ? 9.592 0.859 -8.459 1.00 97.81 321 GLY A C 1
ATOM 2553 O O . GLY A 1 321 ? 8.552 1.281 -7.964 1.00 97.81 321 GLY A O 1
ATOM 2554 N N . ALA A 1 322 ? 10.784 1.007 -7.883 1.00 98.31 322 ALA A N 1
ATOM 2555 C CA . ALA A 1 322 ? 10.981 1.412 -6.492 1.00 98.31 322 ALA A CA 1
ATOM 2556 C C . ALA A 1 322 ? 10.331 2.758 -6.127 1.00 98.31 322 ALA A C 1
ATOM 2558 O O . ALA A 1 322 ? 9.506 2.802 -5.215 1.00 98.31 322 ALA A O 1
ATOM 2559 N N . LEU A 1 323 ? 10.646 3.829 -6.861 1.00 98.50 323 LEU A N 1
ATOM 2560 C CA . LEU A 1 323 ? 10.132 5.175 -6.599 1.00 98.50 323 LEU A CA 1
ATOM 2561 C C . LEU A 1 323 ? 8.612 5.221 -6.742 1.00 98.50 323 LEU A C 1
ATOM 2563 O O . LEU A 1 323 ? 7.921 5.769 -5.886 1.00 98.50 323 LEU A O 1
ATOM 2567 N N . ARG A 1 324 ? 8.077 4.592 -7.793 1.00 98.38 324 ARG A N 1
ATOM 2568 C CA . ARG A 1 324 ? 6.632 4.485 -7.997 1.00 98.38 324 ARG A CA 1
ATOM 2569 C C . ARG A 1 324 ? 5.948 3.692 -6.886 1.00 98.38 324 ARG A C 1
ATOM 2571 O O . ARG A 1 324 ? 4.908 4.131 -6.406 1.00 98.38 324 ARG A O 1
ATOM 2578 N N . ILE A 1 325 ? 6.510 2.560 -6.461 1.00 98.44 325 ILE A N 1
ATOM 2579 C CA . ILE A 1 325 ? 5.972 1.750 -5.356 1.00 98.44 325 ILE A CA 1
ATOM 2580 C C . ILE A 1 325 ? 5.956 2.572 -4.064 1.00 98.44 325 ILE A C 1
ATOM 2582 O O . ILE A 1 325 ? 4.899 2.701 -3.453 1.00 98.44 325 ILE A O 1
ATOM 2586 N N . ALA A 1 326 ? 7.085 3.183 -3.689 1.00 98.44 326 ALA A N 1
ATOM 2587 C CA . ALA A 1 326 ? 7.192 4.000 -2.480 1.00 98.44 326 ALA A CA 1
ATOM 2588 C C . ALA A 1 326 ? 6.205 5.178 -2.495 1.00 98.44 326 ALA A C 1
ATOM 2590 O O . ALA A 1 326 ? 5.518 5.439 -1.508 1.00 98.44 326 ALA A O 1
ATOM 2591 N N . PHE A 1 327 ? 6.069 5.856 -3.636 1.00 98.50 327 PHE A N 1
ATOM 2592 C CA . PHE A 1 327 ? 5.128 6.962 -3.789 1.00 98.50 327 PHE A CA 1
ATOM 2593 C C . PHE A 1 327 ? 3.669 6.513 -3.617 1.00 98.50 327 PHE A C 1
ATOM 2595 O O . PHE A 1 327 ? 2.916 7.110 -2.846 1.00 98.50 327 PHE A O 1
ATOM 2602 N N . VAL A 1 328 ? 3.273 5.424 -4.285 1.00 98.25 328 VAL A N 1
ATOM 2603 C CA . VAL A 1 328 ? 1.916 4.860 -4.183 1.00 98.25 328 VAL A CA 1
ATOM 2604 C C . VAL A 1 328 ? 1.623 4.361 -2.764 1.00 98.25 328 VAL A C 1
ATOM 2606 O O . VAL A 1 328 ? 0.512 4.563 -2.266 1.00 98.25 328 VAL A O 1
ATOM 2609 N N . TYR A 1 329 ? 2.607 3.753 -2.097 1.00 97.62 329 TYR A N 1
ATOM 2610 C CA . TYR A 1 329 ? 2.514 3.350 -0.695 1.00 97.62 329 TYR A CA 1
ATOM 2611 C C . TYR A 1 329 ? 2.202 4.539 0.200 1.00 97.62 329 TYR A C 1
ATOM 2613 O O . TYR A 1 329 ? 1.153 4.547 0.835 1.00 97.62 329 TYR A O 1
ATOM 2621 N N . HIS A 1 330 ? 3.040 5.577 0.189 1.00 97.88 330 HIS A N 1
ATOM 2622 C CA . HIS A 1 330 ? 2.847 6.717 1.079 1.00 97.88 330 HIS A CA 1
ATOM 2623 C C . HIS A 1 330 ? 1.539 7.462 0.815 1.00 97.88 330 HIS A C 1
ATOM 2625 O O . HIS A 1 330 ? 0.867 7.822 1.776 1.00 97.88 330 HIS A O 1
ATOM 2631 N N . ILE A 1 331 ? 1.117 7.627 -0.446 1.00 97.19 331 ILE A N 1
ATOM 2632 C CA . ILE A 1 331 ? -0.204 8.205 -0.747 1.00 97.19 331 ILE A CA 1
ATOM 2633 C C . ILE A 1 331 ? -1.322 7.367 -0.128 1.00 97.19 331 ILE A C 1
ATOM 2635 O O . ILE A 1 331 ? -2.219 7.918 0.505 1.00 97.19 331 ILE A O 1
ATOM 2639 N N . THR A 1 332 ? -1.266 6.043 -0.277 1.00 96.81 332 THR A N 1
ATOM 2640 C CA . THR A 1 332 ? -2.305 5.160 0.273 1.00 96.81 332 THR A CA 1
ATOM 2641 C C . THR A 1 332 ? -2.294 5.187 1.799 1.00 96.81 332 THR A C 1
ATOM 2643 O O . THR A 1 332 ? -3.331 5.310 2.437 1.00 96.81 332 THR A O 1
ATOM 2646 N N . TRP A 1 333 ? -1.112 5.159 2.403 1.00 96.81 333 TRP A N 1
ATOM 2647 C CA . TRP A 1 333 ? -0.937 5.199 3.851 1.00 96.81 333 TRP A CA 1
ATOM 2648 C C . TRP A 1 333 ? -1.313 6.544 4.467 1.00 96.81 333 TRP A C 1
ATOM 2650 O O . TRP A 1 333 ? -1.712 6.593 5.627 1.00 96.81 333 TRP A O 1
ATOM 2660 N N . PHE A 1 334 ? -1.221 7.642 3.714 1.00 97.50 334 PHE A N 1
ATOM 2661 C CA . PHE A 1 334 ? -1.762 8.928 4.147 1.00 97.50 334 PHE A CA 1
ATOM 2662 C C . PHE A 1 334 ? -3.288 8.920 4.235 1.00 97.50 334 PHE A C 1
ATOM 2664 O O . PHE A 1 334 ? -3.822 9.629 5.084 1.00 97.50 334 PHE A O 1
ATOM 2671 N N . VAL A 1 335 ? -3.989 8.104 3.442 1.00 95.62 335 VAL A N 1
ATOM 2672 C CA . VAL A 1 335 ? -5.441 7.932 3.614 1.00 95.62 335 VAL A CA 1
ATOM 2673 C C . VAL A 1 335 ? -5.736 7.293 4.970 1.00 95.62 335 VAL A C 1
ATOM 2675 O O . VAL A 1 335 ? -6.626 7.756 5.663 1.00 95.62 335 VAL A O 1
ATOM 2678 N N . ASN A 1 336 ? -4.932 6.322 5.404 1.00 95.25 336 ASN A N 1
ATOM 2679 C CA . ASN A 1 336 ? -5.101 5.663 6.704 1.00 95.25 336 ASN A CA 1
ATOM 2680 C C . ASN A 1 336 ? -4.715 6.566 7.884 1.00 95.25 336 ASN A C 1
ATOM 2682 O O . ASN A 1 336 ? -5.292 6.480 8.966 1.00 95.25 336 ASN A O 1
ATOM 2686 N N . SER A 1 337 ? -3.696 7.409 7.702 1.00 95.31 337 SER A N 1
ATOM 2687 C CA . SER A 1 337 ? -3.119 8.193 8.791 1.00 95.31 337 SER A CA 1
ATOM 2688 C C . SER A 1 337 ? -3.523 9.660 8.749 1.00 95.31 337 SER A C 1
ATOM 2690 O O . SER A 1 337 ? -4.171 10.156 9.669 1.00 95.31 337 SER A O 1
ATOM 2692 N N . ALA A 1 338 ? -3.168 10.376 7.686 1.00 95.56 338 ALA A N 1
ATOM 2693 C CA . ALA A 1 338 ? -3.393 11.807 7.607 1.00 95.56 338 ALA A CA 1
ATOM 2694 C C . ALA A 1 338 ? -4.877 12.163 7.514 1.00 95.56 338 ALA A C 1
ATOM 2696 O O . ALA A 1 338 ? -5.311 13.061 8.230 1.00 95.56 338 ALA A O 1
ATOM 2697 N N . SER A 1 339 ? -5.664 11.433 6.719 1.00 93.56 339 SER A N 1
ATOM 2698 C CA . SER A 1 339 ? -7.104 11.698 6.580 1.00 93.56 339 SER A CA 1
ATOM 2699 C C . SER A 1 339 ? -7.920 11.376 7.839 1.00 93.56 339 SER A C 1
ATOM 2701 O O . SER A 1 339 ? -9.046 11.850 7.958 1.00 93.56 339 SER A O 1
ATOM 2703 N N . HIS A 1 340 ? -7.356 10.624 8.789 1.00 92.00 340 HIS A N 1
ATOM 2704 C CA . HIS A 1 340 ? -7.986 10.346 10.084 1.00 92.00 340 HIS A CA 1
ATOM 2705 C C . HIS A 1 340 ? -7.510 11.277 11.208 1.00 92.00 340 HIS A C 1
ATOM 2707 O O . HIS A 1 340 ? -8.182 11.405 12.232 1.00 92.00 340 HIS A O 1
ATOM 2713 N N . CYS A 1 341 ? -6.366 11.941 11.030 1.00 91.38 341 CYS A N 1
ATOM 2714 C CA . CYS A 1 341 ? -5.810 12.865 12.017 1.00 91.38 341 CYS A CA 1
ATOM 2715 C C . CYS A 1 341 ? -6.127 14.331 11.698 1.00 91.38 341 CYS A C 1
ATOM 2717 O O . CYS A 1 341 ? -6.412 15.105 12.611 1.00 91.38 341 CYS A O 1
ATOM 2719 N N . TRP A 1 342 ? -6.096 14.729 10.425 1.00 93.38 342 TRP A N 1
ATOM 2720 C CA . TRP A 1 342 ? -6.232 16.127 10.015 1.00 93.38 342 TRP A CA 1
ATOM 2721 C C . TRP A 1 342 ? -7.350 16.319 8.996 1.00 93.38 342 TRP A C 1
ATOM 2723 O O . TRP A 1 342 ? -7.506 15.540 8.059 1.00 93.38 342 TRP A O 1
ATOM 2733 N N . GLY A 1 343 ? -8.094 17.413 9.157 1.00 89.38 343 GLY A N 1
ATOM 2734 C CA . GLY A 1 343 ? -9.163 17.820 8.252 1.00 89.38 343 GLY A CA 1
ATOM 2735 C C . GLY A 1 343 ? -10.472 18.118 8.975 1.00 89.38 343 GLY A C 1
ATOM 2736 O O . GLY A 1 343 ? -10.545 18.138 10.203 1.00 89.38 343 GLY A O 1
ATOM 2737 N N . TYR A 1 344 ? -11.515 18.356 8.182 1.00 86.00 344 TYR A N 1
ATOM 2738 C CA . TYR A 1 344 ? -12.865 18.630 8.662 1.00 86.00 344 TYR A CA 1
ATOM 2739 C C . TYR A 1 344 ? -13.777 17.445 8.364 1.00 86.00 344 TYR A C 1
ATOM 2741 O O . TYR A 1 344 ? -13.681 16.826 7.306 1.00 86.00 344 TYR A O 1
ATOM 2749 N N . GLN A 1 345 ? -14.703 17.166 9.277 1.00 83.44 345 GLN A N 1
ATOM 2750 C CA . GLN A 1 345 ? -15.735 16.156 9.085 1.00 83.44 345 GLN A CA 1
ATOM 2751 C C . GLN A 1 345 ? -17.088 16.850 8.914 1.00 83.44 345 GLN A C 1
ATOM 2753 O O . GLN A 1 345 ? -17.737 17.210 9.892 1.00 83.44 345 GLN A O 1
ATOM 2758 N N . SER A 1 346 ? -17.508 17.050 7.665 1.00 88.44 346 SER A N 1
ATOM 2759 C CA . SER A 1 346 ? -18.799 17.688 7.357 1.00 88.44 346 SER A CA 1
ATOM 2760 C C . SER A 1 346 ? -19.991 16.740 7.496 1.00 88.44 346 SER A C 1
ATOM 2762 O O . SER A 1 346 ? -21.111 17.195 7.702 1.00 88.44 346 SER A O 1
ATOM 2764 N N . TYR A 1 347 ? -19.760 15.430 7.385 1.00 85.81 347 TYR A N 1
ATOM 2765 C CA . TYR A 1 347 ? -20.797 14.402 7.456 1.00 85.81 347 TYR A CA 1
ATOM 2766 C C . TYR A 1 347 ? -20.487 13.411 8.574 1.00 85.81 347 TYR A C 1
ATOM 2768 O O . TYR A 1 347 ? -19.342 12.975 8.732 1.00 85.81 347 TYR A O 1
ATOM 2776 N N . ASN A 1 348 ? -21.509 13.012 9.331 1.00 74.88 348 ASN A N 1
ATOM 2777 C CA . ASN A 1 348 ? -21.354 11.937 10.300 1.00 74.88 348 ASN A CA 1
ATOM 2778 C C . ASN A 1 348 ? -21.346 10.585 9.570 1.00 74.88 348 ASN A C 1
ATOM 2780 O O . ASN A 1 348 ? -22.394 10.017 9.283 1.00 74.88 348 ASN A O 1
ATOM 2784 N N . THR A 1 349 ? -20.152 10.120 9.206 1.00 68.81 349 THR A N 1
ATOM 2785 C CA . THR A 1 349 ? -19.915 8.859 8.489 1.00 68.81 349 THR A CA 1
ATOM 2786 C C . THR A 1 349 ? -19.359 7.757 9.397 1.00 68.81 349 THR A C 1
ATOM 2788 O O . THR A 1 349 ? -18.910 6.734 8.888 1.00 68.81 349 THR A O 1
ATOM 2791 N N . GLY A 1 350 ? -19.339 7.967 10.720 1.00 60.53 350 GLY A N 1
ATOM 2792 C CA . GLY A 1 350 ? -18.987 6.931 11.696 1.00 60.53 350 GLY A CA 1
ATOM 2793 C C . GLY A 1 350 ? -20.204 6.077 12.052 1.00 60.53 350 GLY A C 1
ATOM 2794 O O . GLY A 1 350 ? -21.314 6.605 12.107 1.00 60.53 350 GLY A O 1
ATOM 2795 N N . VAL A 1 351 ? -19.988 4.776 12.266 1.00 47.50 351 VAL A N 1
ATOM 2796 C CA . VAL A 1 351 ? -20.998 3.836 12.788 1.00 47.50 351 VAL A CA 1
ATOM 2797 C C . VAL A 1 351 ? -20.971 3.822 14.310 1.00 47.50 351 VAL A C 1
ATOM 2799 O O . VAL A 1 351 ? -19.854 3.853 14.883 1.00 47.50 351 VAL A O 1
#

Mean predicted aligned error: 13.78 Å

Sequence (351 aa):
MAAWAKQSLVVGHSSSSDRKSETFATFGGPVARLGLPNRVGSRACQPSLRLKVADLRTCGARVTRRVSLTRAIAAPEVLGDTAFQSPCEQPQQLSYSQQYHQLFQKPLDTKKIVPKPSKEAQKLEPDGRKVLLSDVYATQKTNLFKNRSWAATDKQYIGFMLFIHGLCLAAPFTFSWPMVGLFLVSYFITGCLGITLSYHRQLSHRSFATPKWLEYALAYCGVLAIQGEPMEWVSSHRYHHLHTDTPLDPHSPYEGFWWSHMGWLLDNKSTLQRVGNRTNVADMSCQPFYKWIQDTYTWHVVGLFAALYAVGGFPAMVWGGALRIAFVYHITWFVNSASHCWGYQSYNTGV

Foldseek 3Di:
DDDDDDDDDDDDDDDDDDDDDDDDDDPDDDDDDPDDDDDDDDDDPDDPPPPDDDDDDDDDDDDDDDDDDDDDDDDDDDDDDPPPPDPPPDPPQAEQVRLLVVQVVDQHPLVDFDAAHDLVNLVPPPQWDAAPPFSATAAAPDDLDPPDDADPQLVVVVVVLCVLVVLLVCQVVLDDPVLLVLLVVLLCQQQVQAVVVQLPVCQQVVVDDDPPVSNLSSVLSPLLLVPDQSLVSSLLVNSCLRHPLHQLNLQHCNNHLCSLLCSSSSCPPSSCSSSPPSPVRPVPVVDVSSVVCNVCSVVSNVVSLVVLCVVRRSSSCSRSNSVSSVVSSRVVSCVRRVVNTDDDDPDDSGD